Protein AF-0000000069129523 (afdb_homodimer)

Solvent-accessible surface area (backbone atoms only — not comparable to full-atom values): 12522 Å² total; per-residue (Å²): 131,85,72,82,76,78,77,76,78,73,78,73,72,71,74,68,70,67,67,72,56,65,78,56,52,81,40,75,59,30,56,50,53,45,51,51,48,44,70,75,39,71,71,42,81,43,78,48,55,41,58,74,55,72,52,45,59,43,22,36,38,38,40,38,25,21,67,85,43,59,97,50,54,70,69,57,46,52,47,54,54,48,60,65,41,41,73,55,46,29,65,66,46,45,74,45,82,44,79,43,56,68,78,134,137,83,79,77,80,76,76,77,76,76,75,73,70,72,74,69,71,67,67,72,60,68,80,57,52,80,39,74,60,30,57,50,53,46,52,50,48,43,68,75,40,70,71,42,82,42,78,48,58,42,58,72,57,76,54,46,58,44,23,35,38,37,40,39,24,21,68,85,42,59,98,50,55,70,69,57,44,51,48,54,54,50,60,67,42,38,72,55,47,30,67,65,46,45,76,46,81,45,80,43,56,69,77,134

Nearest PDB structures (foldseek):
  2ncl-assembly1_A  TM=7.655E-01  e=3.507E-08  Homo sapiens
  2mma-assembly1_B  TM=8.641E-01  e=2.262E-04  Arabidopsis thaliana
  3o2e-assembly1_A  TM=8.311E-01  e=2.875E-03  Babesia bovis T2Bo
  5y4b-assembly1_A  TM=8.020E-01  e=2.198E-02  Saccharomyces cerevisiae S288C
  3gz7-assembly1_B  TM=4.599E-01  e=7.616E+00  Bordetella bronchiseptica

pLDDT: mean 78.11, std 25.34, range [22.75, 98.5]

Foldseek 3Di:
DCPPPPPPPPPPPPPPPPPVLVPLDPAPLQVQLQVLVCVLQVQWPDWGKDDPPSNPNPDIDIDTHGCVCPPPDPVVVVVSSCVSCVVPVVVPDDDDDDDDDDDD/DPPPPPDPPPPPPPPPPVPCLVPLPPAPLQVQLQVLVCVLQVQWPDWGKDDPPSNPNPDIDIDTHGPVCPPPDPVVVVVSSCVSCVVPVVVPDDDDDDDDDDDD

Organism: Gadus morhua (NCBI:txid8049)

Sequence (208 aa):
MICVSRFLRMNQGGLALHIRRCLSSQTDGEGRIARILKEKFPLASSLKVVDISGGCGAMYEVHIESNEFKGKRVIQQHQLVNQALKDEIAGMHGLRIFTDVPQPMICVSRFLRMNQGGLALHIRRCLSSQTDGEGRIARILKEKFPLASSLKVVDISGGCGAMYEVHIESNEFKGKRVIQQHQLVNQALKDEIAGMHGLRIFTDVPQP

Structure (mmCIF, N/CA/C/O backbone):
data_AF-0000000069129523-model_v1
#
loop_
_entity.id
_entity.type
_entity.pdbx_description
1 polymer 'BolA-like protein 3'
#
loop_
_atom_site.group_PDB
_atom_site.id
_atom_site.type_symbol
_atom_site.label_atom_id
_atom_site.label_alt_id
_atom_site.label_comp_id
_atom_site.label_asym_id
_atom_site.label_entity_id
_atom_site.label_seq_id
_atom_site.pdbx_PDB_ins_code
_atom_site.Cartn_x
_atom_site.Cartn_y
_atom_site.Cartn_z
_atom_site.occupancy
_atom_site.B_iso_or_equiv
_atom_site.auth_seq_id
_atom_site.auth_comp_id
_atom_site.auth_asym_id
_atom_site.auth_atom_id
_atom_site.pdbx_PDB_model_num
ATOM 1 N N . MET A 1 1 ? 1.627 39.906 -64.375 1 22.75 1 MET A N 1
ATOM 2 C CA . MET A 1 1 ? 2.582 39.062 -63.625 1 22.75 1 MET A CA 1
ATOM 3 C C . MET A 1 1 ? 2.068 38.719 -62.25 1 22.75 1 MET A C 1
ATOM 5 O O . MET A 1 1 ? 2.564 37.781 -61.594 1 22.75 1 MET A O 1
ATOM 9 N N . ILE A 1 2 ? 1.231 39.625 -61.75 1 26.61 2 ILE A N 1
ATOM 10 C CA . ILE A 1 2 ? 1.182 39.688 -60.312 1 26.61 2 ILE A CA 1
ATOM 11 C C . ILE A 1 2 ? 0.24 38.594 -59.781 1 26.61 2 ILE A C 1
ATOM 13 O O . ILE A 1 2 ? -0.966 38.656 -60.031 1 26.61 2 ILE A O 1
ATOM 17 N N . CYS A 1 3 ? 0.477 37.281 -60.062 1 29.72 3 CYS A N 1
ATOM 18 C CA . CYS A 1 3 ? -0.314 36.156 -59.594 1 29.72 3 CYS A CA 1
ATOM 19 C C . CYS A 1 3 ? -0.401 36.125 -58.094 1 29.72 3 CYS A C 1
ATOM 21 O O . CYS A 1 3 ? 0.622 36.031 -57.406 1 29.72 3 CYS A O 1
ATOM 23 N N . VAL A 1 4 ? -1.331 36.906 -57.438 1 33.06 4 VAL A N 1
ATOM 24 C CA . VAL A 1 4 ? -1.686 36.969 -56 1 33.06 4 VAL A CA 1
ATOM 25 C C . VAL A 1 4 ? -1.956 35.562 -55.469 1 33.06 4 VAL A C 1
ATOM 27 O O . VAL A 1 4 ? -2.816 34.844 -56 1 33.06 4 VAL A O 1
ATOM 30 N N . SER A 1 5 ? -0.866 34.75 -55.25 1 33.66 5 SER A N 1
ATOM 31 C CA . SER A 1 5 ? -0.828 33.469 -54.594 1 33.66 5 SER A CA 1
ATOM 32 C C . SER A 1 5 ? -1.521 33.5 -53.25 1 33.66 5 SER A C 1
ATOM 34 O O . SER A 1 5 ? -1.163 34.312 -52.375 1 33.66 5 SER A O 1
ATOM 36 N N . ARG A 1 6 ? -2.902 33.5 -53.219 1 33.72 6 ARG A N 1
ATOM 37 C CA . ARG A 1 6 ? -3.699 33.438 -52 1 33.72 6 ARG A CA 1
ATOM 38 C C . ARG A 1 6 ? -3.279 32.25 -51.125 1 33.72 6 ARG A C 1
ATOM 40 O O . ARG A 1 6 ? -3.219 31.109 -51.594 1 33.72 6 ARG A O 1
ATOM 47 N N . PHE A 1 7 ? -2.346 32.469 -50.219 1 34.12 7 PHE A N 1
ATOM 48 C CA . PHE A 1 7 ? -1.837 31.641 -49.156 1 34.12 7 PHE A CA 1
ATOM 49 C C . PHE A 1 7 ? -2.982 31.047 -48.344 1 34.12 7 PHE A C 1
ATOM 51 O O . PHE A 1 7 ? -3.854 31.766 -47.844 1 34.12 7 PHE A O 1
ATOM 58 N N . LEU A 1 8 ? -3.467 29.859 -48.75 1 33.19 8 LEU A N 1
ATOM 59 C CA . LEU A 1 8 ? -4.418 29.031 -48.031 1 33.19 8 LEU A CA 1
ATOM 60 C C . LEU A 1 8 ? -3.977 28.844 -46.562 1 33.19 8 LEU A C 1
ATOM 62 O O . LEU A 1 8 ? -2.85 28.422 -46.312 1 33.19 8 LEU A O 1
ATOM 66 N N . ARG A 1 9 ? -4.523 29.625 -45.656 1 35.19 9 ARG A N 1
ATOM 67 C CA . ARG A 1 9 ? -4.527 29.516 -44.188 1 35.19 9 ARG A CA 1
ATOM 68 C C . ARG A 1 9 ? -4.863 28.094 -43.75 1 35.19 9 ARG A C 1
ATOM 70 O O . ARG A 1 9 ? -5.961 27.609 -44.031 1 35.19 9 ARG A O 1
ATOM 77 N N . MET A 1 10 ? -3.916 27.141 -43.906 1 30.5 10 MET A N 1
ATOM 78 C CA . MET A 1 10 ? -4.086 25.844 -43.25 1 30.5 10 MET A CA 1
ATOM 79 C C . MET A 1 10 ? -4.551 26.031 -41.812 1 30.5 10 MET A C 1
ATOM 81 O O . MET A 1 10 ? -3.918 26.766 -41.031 1 30.5 10 MET A O 1
ATOM 85 N N . ASN A 1 11 ? -5.863 26.078 -41.594 1 32.44 11 ASN A N 1
ATOM 86 C CA . ASN A 1 11 ? -6.516 25.953 -40.281 1 32.44 11 ASN A CA 1
ATOM 87 C C . ASN A 1 11 ? -5.867 24.859 -39.438 1 32.44 11 ASN A C 1
ATOM 89 O O . ASN A 1 11 ? -5.883 23.688 -39.844 1 32.44 11 ASN A O 1
ATOM 93 N N . GLN A 1 12 ? -4.613 25.047 -39.031 1 36.31 12 GLN A N 1
ATOM 94 C CA . GLN A 1 12 ? -3.963 24.219 -38.031 1 36.31 12 GLN A CA 1
ATOM 95 C C . GLN A 1 12 ? -4.902 23.938 -36.875 1 36.31 12 GLN A C 1
ATOM 97 O O . GLN A 1 12 ? -5.297 24.859 -36.125 1 36.31 12 GLN A O 1
ATOM 102 N N . GLY A 1 13 ? -6.09 23.328 -37.094 1 34.75 13 GLY A N 1
ATOM 103 C CA . GLY A 1 13 ? -6.844 22.781 -36 1 34.75 13 GLY A CA 1
ATOM 104 C C . GLY A 1 13 ? -5.961 22.156 -34.938 1 34.75 13 GLY A C 1
ATOM 105 O O . GLY A 1 13 ? -5.109 21.312 -35.219 1 34.75 13 GLY A O 1
ATOM 106 N N . GLY A 1 14 ? -5.355 22.984 -34.156 1 35.72 14 GLY A N 1
ATOM 107 C CA . GLY A 1 14 ? -4.625 22.594 -32.938 1 35.72 14 GLY A CA 1
ATOM 108 C C . GLY A 1 14 ? -5.246 21.406 -32.219 1 35.72 14 GLY A C 1
ATOM 109 O O . GLY A 1 14 ? -6.445 21.422 -31.938 1 35.72 14 GLY A O 1
ATOM 110 N N . LEU A 1 15 ? -5.031 20.188 -32.781 1 36.94 15 LEU A N 1
ATOM 111 C CA . LEU A 1 15 ? -5.297 18.984 -32 1 36.94 15 LEU A CA 1
ATOM 112 C C . LEU A 1 15 ? -5.012 19.234 -30.531 1 36.94 15 LEU A C 1
ATOM 114 O O . LEU A 1 15 ? -3.855 19.391 -30.125 1 36.94 15 LEU A O 1
ATOM 118 N N . ALA A 1 16 ? -5.887 20.016 -29.891 1 34.84 16 ALA A N 1
ATOM 119 C CA . ALA A 1 16 ? -5.844 20.047 -28.422 1 34.84 16 ALA A CA 1
ATOM 120 C C . ALA A 1 16 ? -5.637 18.656 -27.859 1 34.84 16 ALA A C 1
ATOM 122 O O . ALA A 1 16 ? -6.453 17.75 -28.078 1 34.84 16 ALA A O 1
ATOM 123 N N . LEU A 1 17 ? -4.445 18.125 -28.016 1 35.66 17 LEU A N 1
ATOM 124 C CA . LEU A 1 17 ? -4.105 16.984 -27.156 1 35.66 17 LEU A CA 1
ATOM 125 C C . LEU A 1 17 ? -4.84 17.094 -25.812 1 35.66 17 LEU A C 1
ATOM 127 O O . LEU A 1 17 ? -4.562 17.984 -25.016 1 35.66 17 LEU A O 1
ATOM 131 N N . HIS A 1 18 ? -6.148 17.031 -25.969 1 33.38 18 HIS A N 1
ATOM 132 C CA . HIS A 1 18 ? -6.832 16.859 -24.688 1 33.38 18 HIS A CA 1
ATOM 133 C C . HIS A 1 18 ? -6.059 15.906 -23.781 1 33.38 18 HIS A C 1
ATOM 135 O O . HIS A 1 18 ? -5.871 14.734 -24.109 1 33.38 18 HIS A O 1
ATOM 141 N N . ILE A 1 19 ? -4.871 16.328 -23.391 1 36.59 19 ILE A N 1
ATOM 142 C CA . ILE A 1 19 ? -4.293 15.625 -22.25 1 36.59 19 ILE A CA 1
ATOM 143 C C . ILE A 1 19 ? -5.406 15.102 -21.344 1 36.59 19 ILE A C 1
ATOM 145 O O . ILE A 1 19 ? -6.18 15.891 -20.797 1 36.59 19 ILE A O 1
ATOM 149 N N . ARG A 1 20 ? -6.121 14.117 -21.812 1 34.5 20 ARG A N 1
ATOM 150 C CA . ARG A 1 20 ? -6.957 13.391 -20.859 1 34.5 20 ARG A CA 1
ATOM 151 C C . ARG A 1 20 ? -6.387 13.5 -19.453 1 34.5 20 ARG A C 1
ATOM 153 O O . ARG A 1 20 ? -5.402 12.836 -19.125 1 34.5 20 ARG A O 1
ATOM 160 N N . ARG A 1 21 ? -6.105 14.719 -19.188 1 36.69 21 ARG A N 1
ATOM 161 C CA . ARG A 1 21 ? -5.898 14.758 -17.734 1 36.69 21 ARG A CA 1
ATOM 162 C C . ARG A 1 21 ? -6.914 13.875 -17.016 1 36.69 21 ARG A C 1
ATOM 164 O O . ARG A 1 21 ? -8.117 13.969 -17.266 1 36.69 21 ARG A O 1
ATOM 171 N N . CYS A 1 22 ? -6.609 12.578 -16.828 1 41.22 22 CYS A N 1
ATOM 172 C CA . CYS A 1 22 ? -7.465 11.883 -15.875 1 41.22 22 CYS A CA 1
ATOM 173 C C . CYS A 1 22 ? -8.047 12.859 -14.859 1 41.22 22 CYS A C 1
ATOM 175 O O . CYS A 1 22 ? -7.312 13.617 -14.219 1 41.22 22 CYS A O 1
ATOM 177 N N . LEU A 1 23 ? -9.031 13.812 -15.266 1 42.25 23 LEU A N 1
ATOM 178 C CA . LEU A 1 23 ? -9.789 14.594 -14.297 1 42.25 23 LEU A CA 1
ATOM 179 C C . LEU A 1 23 ? -9.617 14.023 -12.891 1 42.25 23 LEU A C 1
ATOM 181 O O . LEU A 1 23 ? -10.094 12.922 -12.594 1 42.25 23 LEU A O 1
ATOM 185 N N . SER A 1 24 ? -8.5 14.219 -12.305 1 45.72 24 SER A N 1
ATOM 186 C CA . SER A 1 24 ? -7.945 13.789 -11.023 1 45.72 24 SER A CA 1
ATOM 187 C C . SER A 1 24 ? -8.938 14 -9.883 1 45.72 24 SER A C 1
ATOM 189 O O . SER A 1 24 ? -9.117 15.125 -9.414 1 45.72 24 SER A O 1
ATOM 191 N N . SER A 1 25 ? -10.195 13.938 -10.18 1 47.84 25 SER A N 1
ATOM 192 C CA . SER A 1 25 ? -10.992 13.891 -8.953 1 47.84 25 SER A CA 1
ATOM 193 C C . SER A 1 25 ? -10.234 13.188 -7.836 1 47.84 25 SER A C 1
ATOM 195 O O . SER A 1 25 ? -9.273 12.461 -8.086 1 47.84 25 SER A O 1
ATOM 197 N N . GLN A 1 26 ? -10.547 13.727 -6.684 1 55 26 GLN A N 1
ATOM 198 C CA . GLN A 1 26 ? -9.953 13.031 -5.543 1 55 26 GLN A CA 1
ATOM 199 C C . GLN A 1 26 ? -9.828 11.539 -5.812 1 55 26 GLN A C 1
ATOM 201 O O . GLN A 1 26 ? -10.812 10.875 -6.137 1 55 26 GLN A O 1
ATOM 206 N N . THR A 1 27 ? -8.672 11.219 -6.043 1 63.88 27 THR A N 1
ATOM 207 C CA . THR A 1 27 ? -8.477 9.789 -6.273 1 63.88 27 THR A CA 1
ATOM 208 C C . THR A 1 27 ? -9.016 8.977 -5.102 1 63.88 27 THR A C 1
ATOM 210 O O . THR A 1 27 ? -9.227 9.516 -4.008 1 63.88 27 THR A O 1
ATOM 213 N N . ASP A 1 28 ? -9.633 7.938 -5.258 1 76.44 28 ASP A N 1
ATOM 214 C CA . ASP A 1 28 ? -10.117 7.02 -4.23 1 76.44 28 ASP A CA 1
ATOM 215 C C . ASP A 1 28 ? -9.102 6.875 -3.102 1 76.44 28 ASP A C 1
ATOM 217 O O . ASP A 1 28 ? -9.477 6.832 -1.927 1 76.44 28 ASP A O 1
ATOM 221 N N . GLY A 1 29 ? -7.844 7.129 -3.467 1 87.25 29 GLY A N 1
ATOM 222 C CA . GLY A 1 29 ? -6.805 7.004 -2.455 1 87.25 29 GLY A CA 1
ATOM 223 C C . GLY A 1 29 ? -6.75 8.188 -1.507 1 87.25 29 GLY A C 1
ATOM 224 O O . GLY A 1 29 ? -6.555 8.016 -0.302 1 87.25 29 GLY A O 1
ATOM 225 N N . GLU A 1 30 ? -7.082 9.383 -2.002 1 92.12 30 GLU A N 1
ATOM 226 C CA . GLU A 1 30 ? -7.078 10.578 -1.164 1 92.12 30 GLU A CA 1
ATOM 227 C C . GLU A 1 30 ? -8.133 10.484 -0.068 1 92.12 30 GLU A C 1
ATOM 229 O O . GLU A 1 30 ? -7.848 10.75 1.102 1 92.12 30 GLU A O 1
ATOM 234 N N . GLY A 1 31 ? -9.305 10.109 -0.481 1 91.75 31 GLY A N 1
ATOM 235 C CA . GLY A 1 31 ? -10.391 9.977 0.476 1 91.75 31 GLY A CA 1
ATOM 236 C C . GLY A 1 31 ? -10.125 8.93 1.537 1 91.75 31 GLY A C 1
ATOM 237 O O . GLY A 1 31 ? -10.414 9.141 2.715 1 91.75 31 GLY A O 1
ATOM 238 N N . ARG A 1 32 ? -9.547 7.859 1.124 1 91.56 32 ARG A N 1
ATOM 239 C CA . ARG A 1 32 ? -9.242 6.773 2.053 1 91.56 32 ARG A CA 1
ATOM 240 C C . ARG A 1 32 ? -8.211 7.215 3.086 1 91.56 32 ARG A C 1
ATOM 242 O O . ARG A 1 32 ? -8.398 7.012 4.285 1 91.56 32 ARG A O 1
ATOM 249 N N . ILE A 1 33 ? -7.141 7.828 2.604 1 94.12 33 ILE A N 1
ATOM 250 C CA . ILE A 1 33 ? -6.078 8.281 3.498 1 94.12 33 ILE A CA 1
ATOM 251 C C . ILE A 1 33 ? -6.633 9.312 4.473 1 94.12 33 ILE A C 1
ATOM 253 O O . ILE A 1 33 ? -6.344 9.266 5.672 1 94.12 33 ILE A O 1
ATOM 257 N N . ALA A 1 34 ? -7.441 10.195 3.98 1 95.44 34 ALA A N 1
ATOM 258 C CA . ALA A 1 34 ? -8.039 11.219 4.836 1 95.44 34 ALA A CA 1
ATOM 259 C C . ALA A 1 34 ? -8.891 10.586 5.93 1 95.44 34 ALA A C 1
ATOM 261 O O . ALA A 1 34 ? -8.828 10.992 7.094 1 95.44 34 ALA A O 1
ATOM 262 N N . ARG A 1 35 ? -9.633 9.602 5.574 1 94.5 35 ARG A N 1
ATOM 263 C CA . ARG A 1 35 ? -10.5 8.93 6.535 1 94.5 35 ARG A CA 1
ATOM 264 C C . ARG A 1 35 ? -9.688 8.242 7.625 1 94.5 35 ARG A C 1
ATOM 266 O O . ARG A 1 35 ? -10 8.367 8.812 1 94.5 35 ARG A O 1
ATOM 273 N N . ILE A 1 36 ? -8.664 7.594 7.238 1 95.19 36 ILE A N 1
ATOM 274 C CA . ILE A 1 36 ? -7.805 6.891 8.188 1 95.19 36 ILE A CA 1
ATOM 275 C C . ILE A 1 36 ? -7.184 7.891 9.156 1 95.19 36 ILE A C 1
ATOM 277 O O . ILE A 1 36 ? -7.188 7.672 10.367 1 95.19 36 ILE A O 1
ATOM 281 N N . LEU A 1 37 ? -6.684 8.977 8.656 1 96.81 37 LEU A N 1
ATOM 282 C CA . LEU A 1 37 ? -5.996 9.953 9.492 1 96.81 37 LEU A CA 1
ATOM 283 C C . LEU A 1 37 ? -6.98 10.664 10.422 1 96.81 37 LEU A C 1
ATOM 285 O O . LEU A 1 37 ? -6.641 10.992 11.555 1 96.81 37 LEU A O 1
ATOM 289 N N . LYS A 1 38 ? -8.172 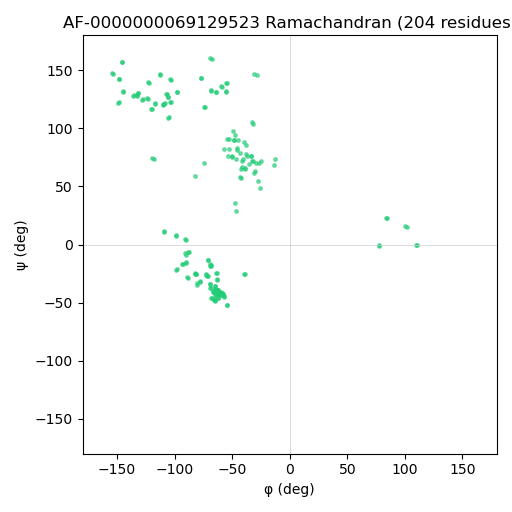10.852 9.922 1 96.62 38 LYS A N 1
ATOM 290 C CA . LYS A 1 38 ? -9.203 11.445 10.773 1 96.62 38 LYS A CA 1
ATOM 291 C C . LYS A 1 38 ? -9.516 10.547 11.961 1 96.62 38 LYS A C 1
ATOM 293 O O . LYS A 1 38 ? -9.75 11.031 13.07 1 96.62 38 LYS A O 1
ATOM 298 N N . GLU A 1 39 ? -9.539 9.266 11.711 1 96.06 39 GLU A N 1
ATOM 299 C CA . GLU A 1 39 ? -9.797 8.297 12.773 1 96.06 39 GLU A CA 1
ATOM 300 C C . GLU A 1 39 ? -8.648 8.242 13.773 1 96.06 39 GLU A C 1
ATOM 302 O O . GLU A 1 39 ? -8.875 8.172 14.984 1 96.06 39 GLU A O 1
ATOM 307 N N . LYS A 1 40 ? -7.461 8.359 13.305 1 95.56 40 LYS A N 1
ATOM 308 C CA . LYS A 1 40 ? -6.273 8.234 14.148 1 95.56 40 LYS A CA 1
ATOM 309 C C . LYS A 1 40 ? -5.996 9.539 14.898 1 95.56 40 LYS A C 1
ATOM 311 O O . LYS A 1 40 ? -5.41 9.523 15.984 1 95.56 40 LYS A O 1
ATOM 316 N N . PHE A 1 41 ? -6.293 10.594 14.234 1 96.81 41 PHE A N 1
ATOM 317 C CA . PHE A 1 41 ? -6.109 11.914 14.82 1 96.81 41 PHE A CA 1
ATOM 318 C C . PHE A 1 41 ? -7.438 12.648 14.93 1 96.81 41 PHE A C 1
ATOM 320 O O . PHE A 1 41 ? -7.637 13.68 14.281 1 96.81 41 PHE A O 1
ATOM 327 N N . PRO A 1 42 ? -8.242 12.242 15.844 1 94.94 42 PRO A N 1
ATOM 328 C CA . PRO A 1 42 ? -9.586 12.82 15.938 1 94.94 42 PRO A CA 1
ATOM 329 C C . PRO A 1 42 ? -9.562 14.289 16.375 1 94.94 42 PRO A C 1
ATOM 331 O O . PRO A 1 42 ? -10.516 15.023 16.109 1 94.94 42 PRO A O 1
ATOM 334 N N . LEU A 1 43 ? -8.508 14.734 16.922 1 93.12 43 LEU A N 1
ATOM 335 C CA . LEU A 1 43 ? -8.445 16.109 17.406 1 93.12 43 LEU A CA 1
ATOM 336 C C . LEU A 1 43 ? -7.75 17.016 16.406 1 93.12 43 LEU A C 1
ATOM 338 O O . LEU A 1 43 ? -7.488 18.188 16.688 1 93.12 43 LEU A O 1
ATOM 342 N N . ALA A 1 44 ? -7.5 16.516 15.328 1 97 44 ALA A N 1
ATOM 343 C CA . ALA A 1 44 ? -6.836 17.344 14.32 1 97 44 ALA A CA 1
ATOM 344 C C . ALA A 1 44 ? -7.719 18.516 13.906 1 97 44 ALA A C 1
ATOM 346 O O . ALA A 1 44 ? -8.906 18.344 13.633 1 97 44 ALA A O 1
ATOM 347 N N . SER A 1 45 ? -7.176 19.703 13.898 1 97 45 SER A N 1
ATOM 348 C CA . SER A 1 45 ? -7.922 20.906 13.531 1 97 45 SER A CA 1
ATOM 349 C C . SER A 1 45 ? -7.984 21.078 12.023 1 97 45 SER A C 1
ATOM 351 O O . SER A 1 45 ? -8.852 21.781 11.508 1 97 45 SER A O 1
ATOM 353 N N . SER A 1 46 ? -7 20.484 11.328 1 97.69 46 SER A N 1
ATOM 354 C CA . SER A 1 46 ? -6.957 20.531 9.875 1 97.69 46 SER A CA 1
ATOM 355 C C . SER A 1 46 ? -6.32 19.281 9.289 1 97.69 46 SER A C 1
ATOM 357 O O . SER A 1 46 ? -5.371 18.734 9.859 1 97.69 46 SER A O 1
ATOM 359 N N . LEU A 1 47 ? -6.879 18.828 8.125 1 97.88 47 LEU A N 1
ATOM 360 C CA . LEU A 1 47 ? -6.359 17.672 7.406 1 97.88 47 LEU A CA 1
ATOM 361 C C . LEU A 1 47 ? -6.582 17.828 5.902 1 97.88 47 LEU A C 1
ATOM 363 O O . LEU A 1 47 ? -7.703 18.094 5.461 1 97.88 47 LEU A O 1
ATOM 367 N N . LYS A 1 48 ? -5.512 17.781 5.129 1 97.69 48 LYS A N 1
ATOM 368 C CA . LYS A 1 48 ? -5.566 17.828 3.668 1 97.69 48 LYS A CA 1
ATOM 369 C C . LYS A 1 48 ? -4.695 16.734 3.053 1 97.69 48 LYS A C 1
ATOM 371 O O . LYS A 1 48 ? -3.535 16.562 3.434 1 97.69 48 LYS A O 1
ATOM 376 N N . VAL A 1 49 ? -5.285 15.961 2.154 1 96.88 49 VAL A N 1
ATOM 377 C CA . VAL A 1 49 ? -4.574 14.922 1.414 1 96.88 49 VAL A CA 1
ATOM 378 C C . VAL A 1 49 ? -4.723 15.164 -0.086 1 96.88 49 VAL A C 1
ATOM 380 O O . VAL A 1 49 ? -5.836 15.336 -0.586 1 96.88 49 VAL A O 1
ATOM 383 N N . VAL A 1 50 ? -3.582 15.234 -0.772 1 95.56 50 VAL A N 1
ATOM 384 C CA . VAL A 1 50 ? -3.611 15.477 -2.211 1 95.56 50 VAL A CA 1
ATOM 385 C C . VAL A 1 50 ? -2.709 14.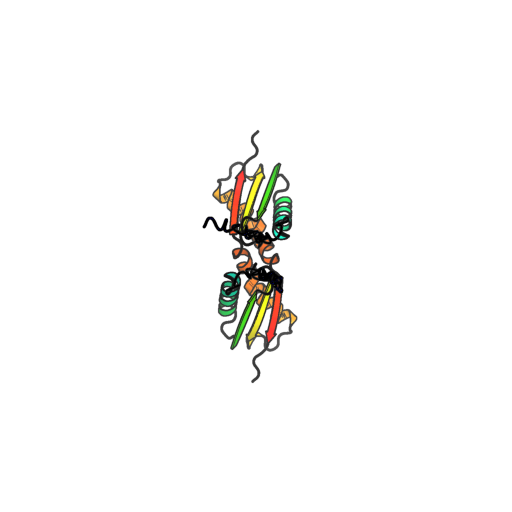469 -2.922 1 95.56 50 VAL A C 1
ATOM 387 O O . VAL A 1 50 ? -1.563 14.258 -2.518 1 95.56 50 VAL A O 1
ATOM 390 N N . ASP A 1 51 ? -3.277 13.844 -3.963 1 92.25 51 ASP A N 1
ATOM 391 C CA . ASP A 1 51 ? -2.436 13.031 -4.832 1 92.25 51 ASP A CA 1
ATOM 392 C C . ASP A 1 51 ? -1.562 13.906 -5.727 1 92.25 51 ASP A C 1
ATOM 394 O O . ASP A 1 51 ? -2.072 14.641 -6.574 1 92.25 51 ASP A O 1
ATOM 398 N N . ILE A 1 52 ? -0.293 13.812 -5.602 1 92.88 52 ILE A N 1
ATOM 399 C CA . ILE A 1 52 ? 0.564 14.734 -6.348 1 92.88 52 ILE A CA 1
ATOM 400 C C . ILE A 1 52 ? 1.292 13.977 -7.453 1 92.88 52 ILE A C 1
ATOM 402 O O . ILE A 1 52 ? 2.291 14.461 -7.992 1 92.88 52 ILE A O 1
ATOM 406 N N . SER A 1 53 ? 0.912 12.742 -7.723 1 87.69 53 SER A N 1
ATOM 407 C CA . SER A 1 53 ? 1.518 11.93 -8.773 1 87.69 53 SER A CA 1
ATOM 408 C C . SER A 1 53 ? 0.79 12.125 -10.102 1 87.69 53 SER A C 1
ATOM 410 O O . SER A 1 53 ? 1.217 11.594 -11.133 1 87.69 53 SER A O 1
ATOM 412 N N . GLY A 1 54 ? -0.315 12.789 -10.172 1 80.62 54 GLY A N 1
ATOM 413 C CA . GLY A 1 54 ? -1.068 12.969 -11.406 1 80.62 54 GLY A CA 1
ATOM 414 C C . GLY A 1 54 ? -2.271 12.055 -11.508 1 80.62 54 GLY A C 1
ATOM 415 O O . GLY A 1 54 ? -2.734 11.75 -12.609 1 80.62 54 GLY A O 1
ATOM 416 N N . GLY A 1 55 ? -2.668 11.469 -10.398 1 81.19 55 GLY A N 1
ATOM 417 C CA . GLY A 1 55 ? -3.922 10.734 -10.352 1 81.19 55 GLY A CA 1
ATOM 418 C C . GLY A 1 55 ? -3.734 9.234 -10.219 1 81.19 55 GLY A C 1
ATOM 419 O O . GLY A 1 55 ? -4.711 8.484 -10.164 1 81.19 55 GLY A O 1
ATOM 420 N N . CYS A 1 56 ? -2.562 8.758 -10.164 1 78.62 56 CYS A N 1
ATOM 421 C CA . CYS A 1 56 ? -2.309 7.324 -10.109 1 78.62 56 CYS A CA 1
ATOM 422 C C . CYS A 1 56 ? -2.166 6.848 -8.664 1 78.62 56 CYS A C 1
ATOM 424 O O . CYS A 1 56 ? -2.24 5.648 -8.391 1 78.62 56 CYS A O 1
ATOM 426 N N . GLY A 1 57 ? -1.943 7.797 -7.789 1 85.19 57 GLY A N 1
ATOM 427 C CA . GLY A 1 57 ? -1.877 7.434 -6.387 1 85.19 57 GLY A CA 1
ATOM 428 C C . GLY A 1 57 ? -0.507 6.938 -5.961 1 85.19 57 GLY A C 1
ATOM 429 O O . GLY A 1 57 ? -0.382 6.211 -4.973 1 85.19 57 GLY A O 1
ATOM 430 N N . ALA A 1 58 ? 0.513 7.309 -6.695 1 84.69 5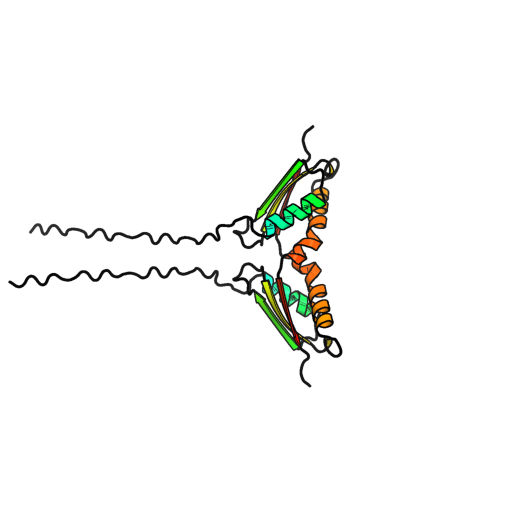8 ALA A N 1
ATOM 431 C CA . ALA A 1 58 ? 1.866 6.871 -6.363 1 84.69 58 ALA A CA 1
ATOM 432 C C . ALA A 1 58 ? 2.465 7.738 -5.258 1 84.69 58 ALA A C 1
ATOM 434 O O . ALA A 1 58 ? 3.367 7.301 -4.535 1 84.69 58 ALA A O 1
ATOM 435 N N . MET A 1 59 ? 1.968 8.906 -5.191 1 90.69 59 MET A N 1
ATOM 436 C CA . MET A 1 59 ? 2.508 9.852 -4.219 1 90.69 59 MET A CA 1
ATOM 437 C C . MET A 1 59 ? 1.405 10.75 -3.662 1 90.69 59 MET A C 1
ATOM 439 O O . MET A 1 59 ? 0.626 11.328 -4.422 1 90.69 59 MET A O 1
ATOM 443 N N . TYR A 1 60 ? 1.393 10.867 -2.355 1 94 60 TYR A N 1
ATOM 444 C CA . TYR A 1 60 ? 0.408 11.711 -1.689 1 94 60 TYR A CA 1
ATOM 445 C C . TYR A 1 60 ? 1.089 12.766 -0.824 1 94 60 TYR A C 1
ATOM 447 O O . TYR A 1 60 ? 2.123 12.492 -0.209 1 94 60 TYR A O 1
ATOM 455 N N . GLU A 1 61 ? 0.553 13.898 -0.853 1 97.06 61 GLU A N 1
ATOM 456 C CA . GLU A 1 61 ? 0.929 14.977 0.064 1 97.06 61 GLU A CA 1
ATOM 457 C C . GLU A 1 61 ? -0.116 15.156 1.161 1 97.06 61 GLU A C 1
ATOM 459 O O . GLU A 1 61 ? -1.299 15.352 0.873 1 97.06 61 GLU A O 1
ATOM 464 N N . VAL A 1 62 ? 0.384 15.023 2.428 1 97.75 62 VAL A N 1
ATOM 465 C CA . VAL A 1 62 ? -0.51 15.047 3.582 1 97.75 62 VAL A CA 1
ATOM 466 C C . VAL A 1 62 ? -0.172 16.25 4.469 1 97.75 62 VAL A C 1
ATOM 468 O O . VAL A 1 62 ? 0.969 16.391 4.914 1 97.75 62 VAL A O 1
ATOM 471 N N . HIS A 1 63 ? -1.142 17.109 4.688 1 98.5 63 HIS A N 1
ATOM 472 C CA . HIS A 1 63 ? -1.064 18.203 5.656 1 98.5 63 HIS A CA 1
ATOM 473 C C . HIS A 1 63 ? -1.979 17.938 6.848 1 98.5 63 HIS A C 1
ATOM 475 O O . HIS A 1 63 ? -3.188 17.766 6.684 1 98.5 63 HIS A O 1
ATOM 481 N N . ILE A 1 64 ? -1.379 17.891 8.023 1 98.25 64 ILE A N 1
ATOM 482 C CA . ILE A 1 64 ? -2.186 17.656 9.211 1 98.25 64 ILE A CA 1
ATOM 483 C C . ILE A 1 64 ? -1.769 18.609 10.328 1 98.25 64 ILE A C 1
ATOM 485 O O . ILE A 1 64 ? -0.576 18.781 10.594 1 98.25 64 ILE A O 1
ATOM 489 N N . GLU A 1 65 ? -2.732 19.297 10.898 1 98.12 65 GLU A N 1
ATOM 490 C CA . GLU A 1 65 ? -2.57 20.125 12.086 1 98.12 65 GLU A CA 1
ATOM 491 C C . GLU A 1 65 ? -3.277 19.516 13.289 1 98.12 65 GLU A C 1
ATOM 493 O O . GLU A 1 65 ? -4.488 19.281 13.258 1 98.12 65 GLU A O 1
ATOM 498 N N . SER A 1 66 ? -2.477 19.219 14.367 1 97.62 66 SER A N 1
ATOM 499 C CA . SER A 1 66 ? -3.08 18.578 15.523 1 97.62 66 SER A CA 1
ATOM 500 C C . SER A 1 66 ? -2.312 18.891 16.797 1 97.62 66 SER A C 1
ATOM 502 O O . SER A 1 66 ? -1.085 19.016 16.781 1 97.62 66 SER A O 1
ATOM 504 N N . ASN A 1 67 ? -3.035 18.984 17.938 1 95.81 67 ASN A N 1
ATOM 505 C CA . ASN A 1 67 ? -2.41 19.203 19.25 1 95.81 67 ASN A CA 1
ATOM 506 C C . ASN A 1 67 ? -1.656 17.953 19.703 1 95.81 67 ASN A C 1
ATOM 508 O O . ASN A 1 67 ? -0.825 18.031 20.609 1 95.81 67 ASN A O 1
ATOM 512 N N . GLU A 1 68 ? -1.908 16.891 19.031 1 94.94 68 GLU A N 1
ATOM 513 C CA . GLU A 1 68 ? -1.231 15.641 19.375 1 94.94 68 GLU A CA 1
ATOM 514 C C . GLU A 1 68 ? 0.255 15.703 19.047 1 94.94 68 GLU A C 1
ATOM 516 O O . GLU A 1 68 ? 1.044 14.891 19.531 1 94.94 68 GLU A O 1
ATOM 521 N N . PHE A 1 69 ? 0.607 16.656 18.203 1 96.94 69 PHE A N 1
ATOM 522 C CA . PHE A 1 69 ? 1.994 16.781 17.781 1 96.94 69 PHE A CA 1
ATOM 523 C C . PHE A 1 69 ? 2.777 17.672 18.734 1 96.94 69 PHE A C 1
ATOM 525 O O . PHE A 1 69 ? 4 17.781 18.625 1 96.94 69 PHE A O 1
ATOM 532 N N . LYS A 1 70 ? 2.027 18.312 19.719 1 95.56 70 LYS A N 1
ATOM 533 C CA . LYS A 1 70 ? 2.695 19.203 20.672 1 95.56 70 LYS A CA 1
ATOM 534 C C . LYS A 1 70 ? 3.781 18.469 21.453 1 95.56 70 LYS A C 1
ATOM 536 O O . LYS A 1 70 ? 3.549 17.375 21.969 1 95.56 70 LYS A O 1
ATOM 541 N N . GLY A 1 71 ? 4.984 19.125 21.594 1 96.5 71 GLY A N 1
ATOM 542 C CA . GLY A 1 71 ? 6.074 18.547 22.375 1 96.5 71 GLY A CA 1
ATOM 543 C C . GLY A 1 71 ? 6.828 17.453 21.641 1 96.5 71 GLY A C 1
ATOM 544 O O . GLY A 1 71 ? 7.758 16.859 22.188 1 96.5 71 GLY A O 1
ATOM 545 N N . LYS A 1 72 ? 6.469 17.141 20.484 1 97.19 72 LYS A N 1
ATOM 546 C CA . LYS A 1 72 ? 7.148 16.109 19.688 1 97.19 72 LYS A CA 1
ATOM 547 C C . LYS A 1 72 ? 8.016 16.75 18.609 1 97.19 72 LYS A C 1
ATOM 549 O O . LYS A 1 72 ? 7.668 17.781 18.047 1 97.19 72 LYS A O 1
ATOM 554 N N . ARG A 1 73 ? 9.094 16.109 18.438 1 97.5 73 ARG A N 1
ATOM 555 C CA . ARG A 1 73 ? 9.93 16.516 17.297 1 97.5 73 ARG A CA 1
ATOM 556 C C . ARG A 1 73 ? 9.266 16.156 15.977 1 97.5 73 ARG A C 1
ATOM 558 O O . ARG A 1 73 ? 8.367 15.312 15.938 1 97.5 73 ARG A O 1
ATOM 565 N N . VAL A 1 74 ? 9.695 16.812 14.883 1 97.31 74 VAL A N 1
ATOM 566 C CA . VAL A 1 74 ? 9.102 16.625 13.562 1 97.31 74 VAL A CA 1
ATOM 567 C C . VAL A 1 74 ? 9.188 15.148 13.172 1 97.31 74 VAL A C 1
ATOM 569 O O . VAL A 1 74 ? 8.219 14.578 12.656 1 97.31 74 VAL A O 1
ATOM 572 N N . ILE A 1 75 ? 10.305 14.477 13.359 1 97.81 75 ILE A N 1
ATOM 573 C CA . ILE A 1 75 ? 10.508 13.086 12.969 1 97.81 75 ILE A CA 1
ATOM 574 C C . ILE A 1 75 ? 9.484 12.195 13.672 1 97.81 75 ILE A C 1
ATOM 576 O O . ILE A 1 75 ? 8.93 11.273 13.062 1 97.81 75 ILE A O 1
ATOM 580 N N . GLN A 1 76 ? 9.258 12.445 14.875 1 97.69 76 GLN A N 1
ATOM 581 C CA . GLN A 1 76 ? 8.289 11.68 15.656 1 97.69 76 GLN A CA 1
ATOM 582 C C . GLN A 1 76 ? 6.871 11.883 15.133 1 97.69 76 GLN A C 1
ATOM 584 O O . GLN A 1 76 ? 6.082 10.938 15.078 1 97.69 76 GLN A O 1
ATOM 589 N N . GLN A 1 77 ? 6.578 13.172 14.773 1 97.69 77 GLN A N 1
ATOM 590 C CA . GLN A 1 77 ? 5.277 13.469 14.18 1 97.69 77 GLN A CA 1
ATOM 591 C C . GLN A 1 77 ? 5.07 12.68 12.891 1 97.69 77 GLN A C 1
ATOM 593 O O . GLN A 1 77 ? 4.023 12.062 12.695 1 97.69 77 GLN A O 1
ATOM 598 N N . HIS A 1 78 ? 6.113 12.641 12.086 1 97.69 78 HIS A N 1
ATOM 599 C CA . HIS A 1 78 ? 6.059 11.891 10.836 1 97.69 78 HIS A CA 1
ATOM 600 C C . HIS A 1 78 ? 5.914 10.398 11.094 1 97.69 78 HIS A C 1
ATOM 602 O O . HIS A 1 78 ? 5.172 9.711 10.383 1 97.69 78 HIS A O 1
ATOM 608 N N . GLN A 1 79 ? 6.5 9.953 12.078 1 96.75 79 GLN A N 1
ATOM 609 C CA . GLN A 1 79 ? 6.414 8.539 12.422 1 96.75 79 GLN A CA 1
ATOM 610 C C . GLN A 1 79 ? 5 8.156 12.836 1 96.75 79 GLN A C 1
ATOM 612 O O . GLN A 1 79 ? 4.508 7.086 12.477 1 96.75 79 GLN A O 1
ATOM 617 N N . LEU A 1 80 ? 4.344 9.008 13.594 1 95.88 80 LEU A N 1
ATOM 618 C CA . LEU A 1 80 ? 2.969 8.766 14.008 1 95.88 80 LEU A CA 1
ATOM 619 C C . LEU A 1 80 ? 2.039 8.688 12.805 1 95.88 80 LEU A C 1
ATOM 621 O O . LEU A 1 80 ? 1.19 7.797 12.719 1 95.88 80 LEU A O 1
ATOM 625 N N . VAL A 1 81 ? 2.266 9.586 11.898 1 96.62 81 VAL A N 1
ATOM 626 C CA . VAL A 1 81 ? 1.438 9.609 10.695 1 96.62 81 VAL A CA 1
ATOM 627 C C . VAL A 1 81 ? 1.721 8.375 9.852 1 96.62 81 VAL A C 1
ATOM 629 O O . VAL A 1 81 ? 0.793 7.707 9.391 1 96.62 81 VAL A O 1
ATOM 632 N N . ASN A 1 82 ? 2.961 8.039 9.641 1 95 82 ASN A N 1
ATOM 633 C CA . ASN A 1 82 ? 3.35 6.855 8.875 1 95 82 ASN A CA 1
ATOM 634 C C . ASN A 1 82 ? 2.76 5.582 9.477 1 95 82 ASN A C 1
ATOM 636 O O . ASN A 1 82 ? 2.283 4.711 8.742 1 95 82 ASN A O 1
ATOM 640 N N . GLN A 1 83 ? 2.805 5.48 10.773 1 92.75 83 GLN A N 1
ATOM 641 C CA . GLN A 1 83 ? 2.27 4.301 11.445 1 92.75 83 GLN A CA 1
ATOM 642 C C . GLN A 1 83 ? 0.762 4.188 11.242 1 92.75 83 GLN A C 1
ATOM 644 O O . GLN A 1 83 ? 0.239 3.088 11.039 1 92.75 83 GLN A O 1
ATOM 649 N N . ALA A 1 84 ? 0.127 5.297 11.281 1 93.75 84 ALA A N 1
ATOM 650 C CA . ALA A 1 84 ? -1.319 5.32 11.086 1 93.75 84 ALA A CA 1
ATOM 651 C C . ALA A 1 84 ? -1.689 4.832 9.688 1 93.75 84 ALA A C 1
ATOM 653 O O . ALA A 1 84 ? -2.754 4.242 9.492 1 93.75 84 ALA A O 1
ATOM 654 N N . LEU A 1 85 ? -0.791 5.062 8.719 1 93.06 85 LEU A N 1
ATOM 655 C CA . LEU A 1 85 ? -1.121 4.812 7.32 1 93.06 85 LEU A CA 1
ATOM 656 C C . LEU A 1 85 ? -0.582 3.461 6.871 1 93.06 85 LEU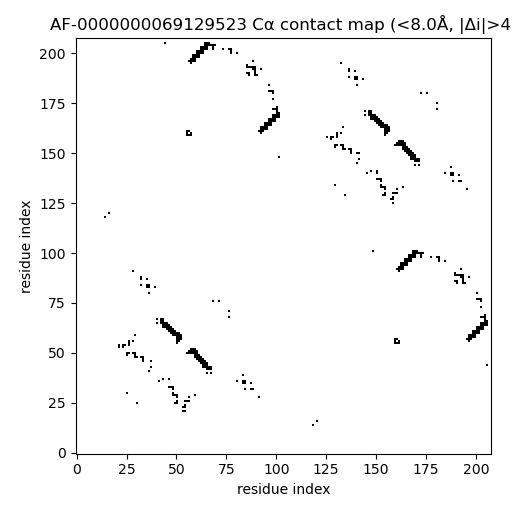 A C 1
ATOM 658 O O . LEU A 1 85 ? -1.062 2.896 5.883 1 93.06 85 LEU A O 1
ATOM 662 N N . LYS A 1 86 ? 0.382 2.883 7.508 1 87.44 86 LYS A N 1
ATOM 663 C CA . LYS A 1 86 ? 1.128 1.702 7.082 1 87.44 86 LYS A CA 1
ATOM 664 C C . LYS A 1 86 ? 0.188 0.54 6.773 1 87.44 86 LYS A C 1
ATOM 666 O O . LYS A 1 86 ? 0.226 -0.022 5.68 1 87.44 86 LYS A O 1
ATOM 671 N N . ASP A 1 87 ? -0.686 0.199 7.668 1 81.31 87 ASP A N 1
ATOM 672 C CA . ASP A 1 87 ? -1.561 -0.955 7.484 1 81.31 87 ASP A CA 1
ATOM 673 C C . ASP A 1 87 ? -2.639 -0.666 6.441 1 81.31 87 ASP A C 1
ATOM 675 O O . ASP A 1 87 ? -3.031 -1.557 5.684 1 81.31 87 ASP A O 1
ATOM 679 N N . GLU A 1 88 ? -2.918 0.568 6.312 1 81.62 88 GLU A N 1
ATOM 680 C CA . GLU A 1 88 ? -4.074 0.91 5.492 1 81.62 88 GLU A CA 1
ATOM 681 C C . GLU A 1 88 ? -3.678 1.092 4.027 1 81.62 88 GLU A C 1
ATOM 683 O O . GLU A 1 88 ? -4.469 0.816 3.125 1 81.62 88 GLU A O 1
ATOM 688 N N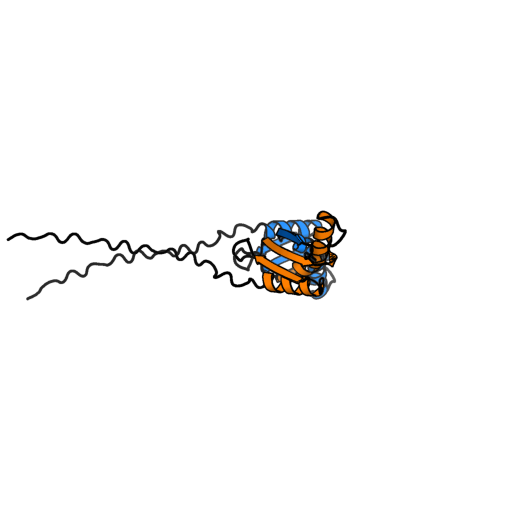 . ILE A 1 89 ? -2.553 1.449 3.754 1 82.38 89 ILE A N 1
ATOM 689 C CA . ILE A 1 89 ? -2.082 1.691 2.395 1 82.38 89 ILE A CA 1
ATOM 690 C C . ILE A 1 89 ? -1.928 0.364 1.656 1 82.38 89 ILE A C 1
ATOM 692 O O . ILE A 1 89 ? -2.125 0.294 0.441 1 82.38 89 ILE A O 1
ATOM 696 N N . ALA A 1 90 ? -1.686 -0.684 2.477 1 80.12 90 ALA A N 1
ATOM 697 C CA . ALA A 1 90 ? -1.588 -2.02 1.894 1 80.12 90 ALA A CA 1
ATOM 698 C C . ALA A 1 90 ? -2.912 -2.441 1.264 1 80.12 90 ALA A C 1
ATOM 700 O O . ALA A 1 90 ? -2.932 -3.219 0.307 1 80.12 90 ALA A O 1
ATOM 701 N N . GLY A 1 91 ? -3.93 -1.865 1.74 1 79.62 91 GLY A N 1
ATOM 702 C CA . GLY A 1 91 ? -5.258 -2.23 1.275 1 79.62 91 GLY A CA 1
ATOM 703 C C . GLY A 1 91 ? -5.719 -1.413 0.082 1 79.62 91 GLY A C 1
ATOM 704 O O . GLY A 1 91 ? -6.832 -1.603 -0.414 1 79.62 91 GLY A O 1
ATOM 705 N N . MET A 1 92 ? -4.93 -0.547 -0.462 1 81 92 MET A N 1
ATOM 706 C CA . MET A 1 92 ? -5.371 0.36 -1.52 1 81 92 MET A CA 1
ATOM 707 C C . MET A 1 92 ? -5.156 -0.264 -2.895 1 81 92 MET A C 1
ATOM 709 O O . MET A 1 92 ? -5.715 0.206 -3.887 1 81 92 MET A O 1
ATOM 713 N N . HIS A 1 93 ? -4.328 -1.356 -2.916 1 84.12 93 HIS A N 1
ATOM 714 C CA . HIS A 1 93 ? -4.098 -2.059 -4.172 1 84.12 93 HIS A CA 1
ATOM 715 C C . HIS A 1 93 ? -4.992 -3.287 -4.293 1 84.12 93 HIS A C 1
ATOM 717 O O . HIS A 1 93 ? -5.145 -4.043 -3.33 1 84.12 93 HIS A O 1
ATOM 723 N N . GLY A 1 94 ? -5.594 -3.279 -5.5 1 88.94 94 GLY A N 1
ATOM 724 C CA . GLY A 1 94 ? -6.238 -4.547 -5.805 1 88.94 94 GLY A CA 1
ATOM 725 C C . GLY A 1 94 ? -5.262 -5.625 -6.238 1 88.94 94 GLY A C 1
ATOM 726 O O . GLY A 1 94 ? -4.246 -5.332 -6.871 1 88.94 94 GLY A O 1
ATOM 727 N N . LEU A 1 95 ? -5.578 -6.871 -5.789 1 93.62 95 LEU A N 1
ATOM 728 C CA . LEU A 1 95 ? -4.785 -8.031 -6.188 1 93.62 95 LEU A CA 1
ATOM 729 C C . LEU A 1 95 ? -5.676 -9.133 -6.75 1 93.62 95 LEU A C 1
ATOM 731 O O . LEU A 1 95 ? -6.715 -9.453 -6.168 1 93.62 95 LEU A O 1
ATOM 735 N N . ARG A 1 96 ? -5.352 -9.531 -7.926 1 97.06 96 ARG A N 1
ATOM 736 C CA . ARG A 1 96 ? -5.898 -10.758 -8.492 1 97.06 96 ARG A CA 1
ATOM 737 C C . ARG A 1 96 ? -4.855 -11.867 -8.5 1 97.06 96 ARG A C 1
ATOM 739 O O . ARG A 1 96 ? -3.904 -11.828 -9.281 1 97.06 96 ARG A O 1
ATOM 746 N N . ILE A 1 97 ? -5.121 -12.875 -7.578 1 97.81 97 ILE A N 1
ATOM 747 C CA . ILE A 1 97 ? -4.09 -13.875 -7.344 1 97.81 97 ILE A CA 1
ATOM 748 C C . ILE A 1 97 ? -4.5 -15.195 -7.992 1 97.81 97 ILE A C 1
ATOM 750 O O . ILE A 1 97 ? -5.637 -15.648 -7.832 1 97.81 97 ILE A O 1
ATOM 754 N N . PHE A 1 98 ? -3.627 -15.766 -8.758 1 98.5 98 PHE A N 1
ATOM 755 C CA . PHE A 1 98 ? -3.76 -17.109 -9.32 1 98.5 98 PHE A CA 1
ATOM 756 C C . PHE A 1 98 ? -2.617 -18 -8.859 1 98.5 98 PHE A C 1
ATOM 758 O O . PHE A 1 98 ? -1.45 -17.719 -9.148 1 98.5 98 PHE A O 1
ATOM 765 N N . THR A 1 99 ? -3.016 -19.016 -8.133 1 98 99 THR A N 1
ATOM 766 C CA . THR A 1 99 ? -2.01 -19.938 -7.629 1 98 99 THR A CA 1
ATOM 767 C C . THR A 1 99 ? -2.158 -21.312 -8.289 1 98 99 THR A C 1
ATOM 769 O O . THR A 1 99 ? -3.268 -21.719 -8.641 1 98 99 THR A O 1
ATOM 772 N N . ASP A 1 100 ? -0.962 -21.906 -8.445 1 96.69 100 ASP A N 1
ATOM 773 C CA . ASP A 1 100 ? -0.942 -23.25 -9.023 1 96.69 100 ASP A CA 1
ATOM 774 C C . ASP A 1 100 ? 0.18 -24.094 -8.414 1 96.69 100 ASP A C 1
ATOM 776 O O . ASP A 1 100 ? 1.111 -23.547 -7.812 1 96.69 100 ASP A O 1
ATOM 780 N N . VAL A 1 101 ? 0.006 -25.406 -8.492 1 95.5 101 VAL A N 1
ATOM 781 C CA . VAL A 1 101 ? 1.044 -26.359 -8.125 1 95.5 101 VAL A CA 1
ATOM 782 C C . VAL A 1 101 ? 1.644 -26.969 -9.383 1 95.5 101 VAL A C 1
ATOM 784 O O . VAL A 1 101 ? 0.913 -27.422 -10.273 1 95.5 101 VAL A O 1
ATOM 787 N N . PRO A 1 102 ? 2.967 -26.875 -9.422 1 92.94 102 PRO A N 1
ATOM 788 C CA . PRO A 1 102 ? 3.58 -27.469 -10.617 1 92.94 102 PRO A CA 1
ATOM 789 C C . PRO A 1 102 ? 3.201 -28.922 -10.812 1 92.94 102 PRO A C 1
ATOM 791 O O . PRO A 1 102 ? 3.02 -29.656 -9.836 1 92.94 102 PRO A O 1
ATOM 794 N N . GLN A 1 103 ? 2.787 -29.25 -12.031 1 86.69 103 GLN A N 1
ATOM 795 C CA . GLN A 1 103 ? 2.432 -30.625 -12.336 1 86.69 103 GLN A CA 1
ATOM 796 C C . GLN A 1 103 ? 3.664 -31.531 -12.32 1 86.69 103 GLN A C 1
ATOM 798 O O . GLN A 1 103 ? 4.762 -31.094 -12.68 1 86.69 103 GLN A O 1
ATOM 803 N N . PRO A 1 104 ? 3.607 -32.781 -11.602 1 72.31 104 PRO A N 1
ATOM 804 C CA . PRO A 1 104 ? 4.707 -33.75 -11.586 1 72.31 104 PRO A CA 1
ATOM 805 C C . PRO A 1 104 ? 5.277 -34 -12.977 1 72.31 104 PRO A C 1
ATOM 807 O O . PRO A 1 104 ? 4.57 -33.875 -13.977 1 72.31 104 PRO A O 1
ATOM 810 N N . MET B 1 1 ? -13.703 25.672 -72.188 1 23.22 1 MET B N 1
ATOM 811 C CA . MET B 1 1 ? -12.672 26.125 -71.25 1 23.22 1 MET B CA 1
ATOM 812 C C . MET B 1 1 ? -12.992 25.688 -69.812 1 23.22 1 MET B C 1
ATOM 814 O O . MET B 1 1 ? -13.875 26.25 -69.188 1 23.22 1 MET B O 1
ATOM 818 N N . ILE B 1 2 ? -13.031 24.312 -69.625 1 27.33 2 ILE B N 1
ATOM 819 C CA . ILE B 1 2 ? -13.688 23.422 -68.688 1 27.33 2 ILE B CA 1
ATOM 820 C C . ILE B 1 2 ? -12.977 23.484 -67.312 1 27.33 2 ILE B C 1
ATOM 822 O O . ILE B 1 2 ? -11.789 23.172 -67.25 1 27.33 2 ILE B O 1
AT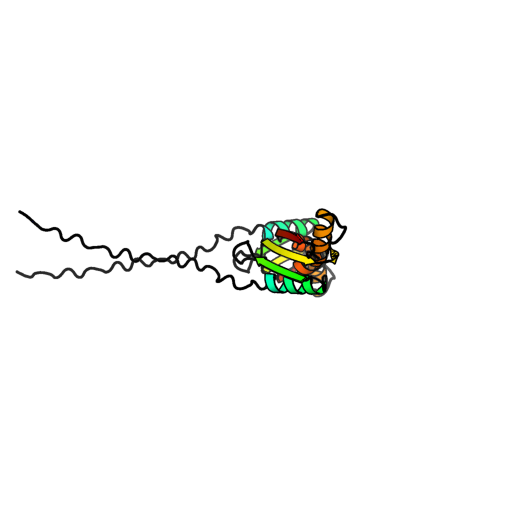OM 826 N N . CYS B 1 3 ? -13.109 24.641 -66.562 1 29.06 3 CYS B N 1
ATOM 827 C CA . CYS B 1 3 ? -12.5 24.922 -65.312 1 29.06 3 CYS B CA 1
ATOM 828 C C . CYS B 1 3 ? -12.812 23.812 -64.312 1 29.06 3 CYS B C 1
ATOM 830 O O . CYS B 1 3 ? -13.977 23.609 -63.938 1 29.06 3 CYS B O 1
ATOM 832 N N . VAL B 1 4 ? -12.156 22.594 -64.375 1 32.97 4 VAL B N 1
ATOM 833 C CA . VAL B 1 4 ? -12.203 21.422 -63.5 1 32.97 4 VAL B CA 1
ATOM 834 C C . VAL B 1 4 ? -11.938 21.844 -62.062 1 32.97 4 VAL B C 1
ATOM 836 O O . VAL B 1 4 ? -10.945 22.531 -61.781 1 32.97 4 VAL B O 1
ATOM 839 N N . SER B 1 5 ? -12.984 22.344 -61.344 1 33.31 5 SER B N 1
ATOM 840 C CA . SER B 1 5 ? -13.062 22.641 -59.906 1 33.31 5 SER B CA 1
ATOM 841 C C . SER B 1 5 ? -12.484 21.484 -59.062 1 33.31 5 SER B C 1
ATOM 843 O O . SER B 1 5 ? -12.898 20.344 -59.219 1 33.31 5 SER B O 1
ATOM 845 N N . ARG B 1 6 ? -11.078 21.453 -58.875 1 33.03 6 ARG B N 1
ATOM 846 C CA . ARG B 1 6 ? -10.289 20.531 -58.062 1 33.03 6 ARG B CA 1
ATOM 847 C C . ARG B 1 6 ? -10.797 20.5 -56.625 1 33.03 6 ARG B C 1
ATOM 849 O O . ARG B 1 6 ? -10.945 21.547 -56 1 33.03 6 ARG B O 1
ATOM 856 N N . PHE B 1 7 ? -11.727 19.594 -56.344 1 34.66 7 PHE B N 1
ATOM 857 C CA . PHE B 1 7 ? -12.25 19.219 -55.031 1 34.66 7 PHE B CA 1
ATOM 858 C C . PHE B 1 7 ? -11.125 18.969 -54.031 1 34.66 7 PHE B C 1
ATOM 860 O O . PHE B 1 7 ? -10.188 18.219 -54.344 1 34.66 7 PHE B O 1
ATOM 867 N N . LEU B 1 8 ? -10.773 20 -53.25 1 33.44 8 LEU B N 1
ATOM 868 C CA . LEU B 1 8 ? -9.859 20.016 -52.125 1 33.44 8 LEU B CA 1
ATOM 869 C C . LEU B 1 8 ? -10.172 18.875 -51.156 1 33.44 8 LEU B C 1
ATOM 871 O O . LEU B 1 8 ? -11.289 18.75 -50.656 1 33.44 8 LEU B O 1
ATOM 875 N N . ARG B 1 9 ? -9.547 17.703 -51.375 1 35.44 9 ARG B N 1
ATOM 876 C CA . ARG B 1 9 ? -9.43 16.578 -50.469 1 35.44 9 ARG B CA 1
ATOM 877 C C . ARG B 1 9 ? -9.039 17.031 -49.062 1 35.44 9 ARG B C 1
ATOM 879 O O . ARG B 1 9 ? -7.996 17.672 -48.875 1 35.44 9 ARG B O 1
ATOM 886 N N . MET B 1 10 ? -10.031 17.5 -48.281 1 31.03 10 MET B N 1
ATOM 887 C CA . MET B 1 10 ? -9.836 17.703 -46.844 1 31.03 10 MET B CA 1
ATOM 888 C C . MET B 1 10 ? -9.094 16.531 -46.219 1 31.03 10 MET B C 1
ATOM 890 O O . MET B 1 10 ? -9.578 15.391 -46.281 1 31.03 10 MET B O 1
ATOM 894 N N . ASN B 1 11 ? -7.754 16.453 -46.375 1 32.31 11 ASN B N 1
ATOM 895 C CA . ASN B 1 11 ? -6.883 15.562 -45.625 1 32.31 11 ASN B CA 1
ATOM 896 C C . ASN B 1 11 ? -7.262 15.523 -44.125 1 32.31 11 ASN B C 1
ATOM 898 O O . ASN B 1 11 ? -7.184 16.547 -43.438 1 32.31 11 ASN B O 1
ATOM 902 N N . GLN B 1 12 ? -8.461 15.008 -43.844 1 36.81 12 GLN B N 1
ATOM 903 C CA . GLN B 1 12 ? -8.82 14.664 -42.469 1 36.81 12 GLN B CA 1
ATOM 904 C C . GLN B 1 12 ? -7.66 13.969 -41.75 1 36.81 12 GLN B C 1
ATOM 906 O O . GLN B 1 12 ? -7.27 12.867 -42.125 1 36.81 12 GLN B O 1
ATOM 911 N N . GLY B 1 13 ? -6.477 14.594 -41.656 1 34 13 GLY B N 1
ATOM 912 C CA . GLY B 1 13 ? -5.445 14.117 -40.75 1 34 13 GLY B CA 1
ATOM 913 C C . GLY B 1 13 ? -5.996 13.602 -39.438 1 34 13 GLY B C 1
ATOM 914 O O . GLY B 1 13 ? -6.773 14.281 -38.75 1 34 13 GLY B O 1
ATOM 915 N N . GLY B 1 14 ? -6.52 12.406 -39.469 1 36.12 14 GLY B N 1
ATOM 916 C CA . GLY B 1 14 ? -6.887 11.648 -38.281 1 36.12 14 GLY B CA 1
ATOM 917 C C . GLY B 1 14 ? -5.965 11.898 -37.125 1 36.12 14 GLY B C 1
ATOM 918 O O . GLY B 1 14 ? -4.746 11.766 -37.25 1 36.12 14 GLY B O 1
ATOM 919 N N . LEU B 1 15 ? -6.117 13.062 -36.469 1 37.22 15 LEU B N 1
ATOM 920 C CA . LEU B 1 15 ? -5.496 13.242 -35.156 1 37.22 15 LEU B CA 1
ATOM 921 C C . LEU B 1 15 ? -5.512 11.938 -34.375 1 37.22 15 LEU B C 1
ATOM 923 O O . LEU B 1 15 ? -6.574 11.469 -33.969 1 37.22 15 LEU B O 1
ATOM 927 N N . ALA B 1 16 ? -4.703 10.969 -34.844 1 34.44 16 ALA B N 1
ATOM 928 C CA . ALA B 1 16 ? -4.457 9.82 -33.969 1 34.44 16 ALA B CA 1
ATOM 929 C C . ALA B 1 16 ? -4.262 10.25 -32.531 1 34.44 16 ALA B C 1
ATOM 931 O O . ALA B 1 16 ? -3.359 11.031 -32.219 1 34.44 16 ALA B O 1
ATOM 932 N N . LEU B 1 17 ? -5.324 10.633 -31.875 1 35.31 17 LEU B N 1
ATOM 933 C CA . LEU B 1 17 ? -5.246 10.672 -30.422 1 35.31 17 LEU B CA 1
ATOM 934 C C . LEU B 1 17 ? -4.289 9.602 -29.891 1 35.31 17 LEU B C 1
ATOM 936 O O . LEU B 1 17 ? -4.574 8.406 -30 1 35.31 17 LEU B O 1
ATOM 940 N N . HIS B 1 18 ? -3.076 9.781 -30.328 1 34.12 18 HIS B N 1
ATOM 941 C CA . HIS B 1 18 ? -2.125 8.938 -29.609 1 34.12 18 HIS B CA 1
ATOM 942 C C . HIS B 1 18 ? -2.457 8.859 -28.125 1 34.12 18 HIS B C 1
ATOM 944 O O . HIS B 1 18 ? -2.393 9.867 -27.422 1 34.12 18 HIS B O 1
ATOM 950 N N . ILE B 1 19 ? -3.572 8.266 -27.812 1 36.31 19 ILE B N 1
ATOM 951 C CA . ILE B 1 19 ? -3.719 7.871 -26.422 1 36.31 19 ILE B CA 1
ATOM 952 C C . ILE B 1 19 ? -2.354 7.512 -25.844 1 36.31 19 ILE B C 1
ATOM 954 O O . ILE B 1 19 ? -1.689 6.59 -26.328 1 36.31 19 ILE B O 1
ATOM 958 N N . ARG B 1 20 ? -1.536 8.5 -25.625 1 33.47 20 ARG B N 1
ATOM 959 C CA . ARG B 1 20 ? -0.336 8.227 -24.844 1 33.47 20 ARG B CA 1
ATOM 960 C C . ARG B 1 20 ? -0.561 7.062 -23.875 1 33.47 20 ARG B C 1
ATOM 962 O O . ARG B 1 20 ? -1.277 7.199 -22.891 1 33.47 20 ARG B O 1
ATOM 969 N N . ARG B 1 21 ? -0.976 6 -24.484 1 37.75 21 ARG B N 1
ATOM 970 C CA . ARG B 1 21 ? -0.774 4.891 -23.562 1 37.75 21 ARG B CA 1
ATOM 971 C C . ARG B 1 21 ? 0.527 5.055 -22.781 1 37.75 21 ARG B C 1
ATOM 973 O O . ARG B 1 21 ? 1.578 5.32 -23.375 1 37.75 21 ARG B O 1
ATOM 980 N N . CYS B 1 22 ? 0.531 5.77 -21.672 1 40.72 22 CYS B N 1
ATOM 981 C CA . CYS B 1 22 ? 1.73 5.629 -20.844 1 40.72 22 CYS B CA 1
ATOM 982 C C . CYS B 1 22 ? 2.408 4.285 -21.094 1 40.72 22 CYS B C 1
ATOM 984 O O . CYS B 1 22 ? 1.766 3.236 -21.031 1 40.72 22 CYS B O 1
ATOM 986 N N . LEU B 1 23 ? 3.105 4.043 -22.312 1 41.59 23 LEU B N 1
ATOM 987 C CA . LEU B 1 23 ? 3.969 2.885 -22.516 1 41.59 23 LEU B CA 1
ATOM 988 C C . LEU B 1 23 ? 4.27 2.193 -21.188 1 41.59 23 LEU B C 1
ATOM 990 O O . LEU B 1 23 ? 4.988 2.74 -20.344 1 41.59 23 LEU B O 1
ATOM 994 N N . SER B 1 24 ? 3.34 1.593 -20.594 1 45.44 24 SER B N 1
ATOM 995 C CA . SER B 1 24 ? 3.24 0.919 -19.297 1 45.44 24 SER B CA 1
ATOM 996 C C . SER B 1 24 ? 4.414 -0.028 -19.078 1 45.44 24 SER B C 1
ATOM 998 O O . SER B 1 24 ? 4.477 -1.102 -19.688 1 45.44 24 SER B O 1
ATOM 1000 N N . SER B 1 25 ? 5.555 0.352 -19.547 1 47.81 25 SER B N 1
ATOM 1001 C CA . SER B 1 25 ? 6.641 -0.466 -19 1 47.81 25 SER B CA 1
ATOM 1002 C C . SER B 1 25 ? 6.293 -1.002 -17.625 1 47.81 25 SER B C 1
ATOM 1004 O O . SER B 1 25 ? 5.391 -0.483 -16.953 1 47.81 25 SER B O 1
ATOM 1006 N N . GLN B 1 26 ? 6.809 -2.199 -17.438 1 55.38 26 GLN B N 1
ATOM 1007 C CA . GLN B 1 26 ? 6.645 -2.729 -16.094 1 55.38 26 GLN B CA 1
ATOM 1008 C C . GLN B 1 26 ? 6.645 -1.608 -15.062 1 55.38 26 GLN B C 1
ATOM 1010 O O . GLN B 1 26 ? 7.582 -0.807 -15.008 1 55.38 26 GLN B O 1
ATOM 1015 N N . THR B 1 27 ? 5.508 -1.361 -14.648 1 64.06 27 THR B N 1
ATOM 1016 C CA . THR B 1 27 ? 5.449 -0.323 -13.625 1 64.06 27 THR B CA 1
ATOM 1017 C C . THR B 1 27 ? 6.379 -0.655 -12.461 1 64.06 27 THR B C 1
ATOM 1019 O O . THR B 1 27 ? 6.801 -1.803 -12.305 1 64.06 27 THR B O 1
ATOM 1022 N N . ASP B 1 28 ? 7.059 0.191 -11.914 1 76.38 28 ASP B N 1
ATOM 1023 C CA . ASP B 1 28 ? 7.918 0.03 -10.742 1 76.38 28 ASP B CA 1
ATOM 1024 C C . ASP B 1 28 ? 7.266 -0.882 -9.703 1 76.38 28 ASP B C 1
ATOM 1026 O O . ASP B 1 28 ? 7.938 -1.716 -9.094 1 76.38 28 ASP B O 1
ATOM 1030 N N . GLY B 1 29 ? 5.93 -0.916 -9.773 1 87.38 29 GLY B N 1
ATOM 1031 C CA . GLY B 1 29 ? 5.227 -1.752 -8.812 1 87.38 29 GLY B CA 1
ATOM 1032 C C . GLY B 1 29 ? 5.266 -3.227 -9.164 1 87.38 29 GLY B C 1
ATOM 1033 O O . GLY B 1 29 ? 5.422 -4.078 -8.281 1 87.38 29 GLY B O 1
ATOM 1034 N N . GLU B 1 30 ? 5.297 -3.537 -10.461 1 92.19 30 GLU B N 1
ATOM 1035 C CA . GLU B 1 30 ? 5.355 -4.93 -10.898 1 92.19 30 GLU B CA 1
ATOM 1036 C C . GLU B 1 30 ? 6.6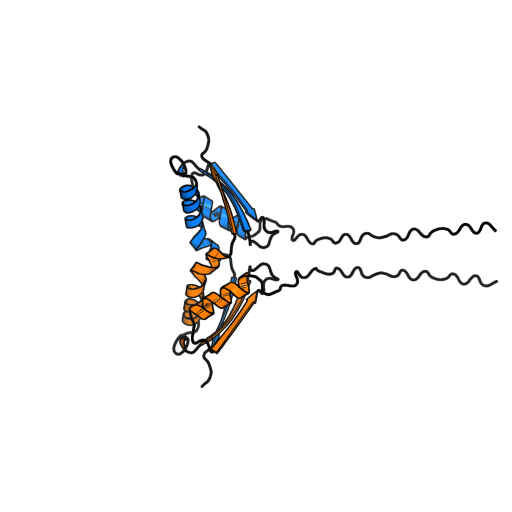68 -5.582 -10.484 1 92.19 30 GLU B C 1
ATOM 1038 O O . GLU B 1 30 ? 6.672 -6.688 -9.938 1 92.19 30 GLU B O 1
ATOM 1043 N N . GLY B 1 31 ? 7.715 -4.883 -10.742 1 91.69 31 GLY B N 1
ATOM 1044 C CA . GLY B 1 31 ? 9.023 -5.402 -10.383 1 91.69 31 GLY B CA 1
ATOM 1045 C C . GLY B 1 31 ? 9.195 -5.602 -8.891 1 91.69 31 GLY B C 1
ATOM 1046 O O . GLY B 1 31 ? 9.766 -6.605 -8.453 1 91.69 31 GLY B O 1
ATOM 1047 N N . ARG B 1 32 ? 8.672 -4.691 -8.141 1 91.44 32 ARG B N 1
ATOM 1048 C CA . ARG B 1 32 ? 8.773 -4.773 -6.691 1 91.44 32 ARG B CA 1
ATOM 1049 C C . ARG B 1 32 ? 8.008 -5.977 -6.152 1 91.44 32 ARG B C 1
ATOM 1051 O O . ARG B 1 32 ? 8.539 -6.754 -5.359 1 91.44 32 ARG B O 1
ATOM 1058 N N . ILE B 1 33 ? 6.785 -6.133 -6.621 1 94.12 33 ILE B N 1
ATOM 1059 C CA . ILE B 1 33 ? 5.953 -7.242 -6.168 1 94.12 33 ILE B CA 1
ATOM 1060 C C . ILE B 1 33 ? 6.605 -8.57 -6.555 1 94.12 33 ILE B C 1
ATOM 1062 O O . ILE B 1 33 ? 6.652 -9.5 -5.75 1 94.12 33 ILE B O 1
ATOM 1066 N N . ALA B 1 34 ? 7.129 -8.625 -7.738 1 95.44 34 ALA B N 1
ATOM 1067 C CA . ALA B 1 34 ? 7.793 -9.844 -8.195 1 95.44 34 ALA B CA 1
ATOM 1068 C C . ALA B 1 34 ? 8.984 -10.188 -7.309 1 95.44 34 ALA B C 1
ATOM 1070 O O . ALA B 1 34 ? 9.172 -11.344 -6.938 1 95.44 34 ALA B O 1
ATOM 1071 N N . ARG B 1 35 ? 9.719 -9.203 -6.941 1 94.56 35 ARG B N 1
ATOM 1072 C CA . ARG B 1 35 ? 10.898 -9.414 -6.105 1 94.56 35 ARG B CA 1
ATOM 1073 C C . ARG B 1 35 ? 10.508 -9.938 -4.727 1 94.56 35 ARG B C 1
ATOM 1075 O O . ARG B 1 35 ? 11.109 -10.891 -4.227 1 94.56 35 ARG B O 1
ATOM 1082 N N . ILE B 1 36 ? 9.516 -9.375 -4.172 1 95.19 36 ILE B N 1
ATOM 1083 C CA . ILE B 1 36 ? 9.047 -9.781 -2.854 1 95.19 36 ILE B CA 1
ATOM 1084 C C . ILE B 1 36 ? 8.578 -11.234 -2.9 1 95.19 36 ILE B C 1
ATOM 1086 O O . ILE B 1 36 ? 8.938 -12.039 -2.035 1 95.19 36 ILE B O 1
ATOM 1090 N N . LEU B 1 37 ? 7.816 -11.586 -3.904 1 96.88 37 LEU B N 1
ATOM 1091 C CA . LEU B 1 37 ? 7.254 -12.93 -3.998 1 96.88 37 LEU B CA 1
ATOM 1092 C C . LEU B 1 37 ? 8.344 -13.953 -4.281 1 96.88 37 LEU B C 1
ATOM 1094 O O . LEU B 1 37 ? 8.281 -15.086 -3.791 1 96.88 37 LEU B O 1
ATOM 1098 N N . LYS B 1 38 ? 9.32 -13.523 -5.027 1 96.56 38 LYS B N 1
ATOM 1099 C CA . LYS B 1 38 ? 10.453 -14.414 -5.277 1 96.56 38 LYS B CA 1
ATOM 1100 C C . LYS B 1 38 ? 11.195 -14.734 -3.984 1 96.56 38 LYS B C 1
ATOM 1102 O O . LYS B 1 38 ? 11.648 -15.867 -3.785 1 96.56 38 LYS B O 1
ATOM 1107 N N . GLU B 1 39 ? 11.32 -13.758 -3.135 1 96.06 39 GLU B N 1
ATOM 1108 C CA . GLU B 1 39 ? 11.984 -13.945 -1.849 1 96.06 39 GLU B CA 1
ATOM 1109 C C . GLU B 1 39 ? 11.164 -14.836 -0.924 1 96.06 39 GLU B C 1
ATOM 1111 O O . GLU B 1 39 ? 11.711 -15.695 -0.234 1 96.06 39 GLU B O 1
ATOM 1116 N N . LYS B 1 40 ? 9.875 -14.695 -0.961 1 95.56 40 LYS B N 1
ATOM 1117 C CA . LYS B 1 40 ? 8.992 -15.43 -0.064 1 95.56 40 LYS B CA 1
ATOM 1118 C C . LYS B 1 40 ? 8.75 -16.844 -0.571 1 95.56 40 LYS B C 1
ATOM 1120 O O . LYS B 1 40 ? 8.492 -17.766 0.219 1 95.56 40 LYS B O 1
ATOM 1125 N N . PHE B 1 41 ? 8.727 -16.953 -1.852 1 96.81 41 PHE B N 1
ATOM 1126 C CA . PHE B 1 41 ? 8.539 -18.25 -2.486 1 96.81 41 PHE B CA 1
ATOM 1127 C C . PHE B 1 41 ? 9.734 -18.609 -3.355 1 96.81 41 PHE B C 1
ATOM 1129 O O . PHE B 1 41 ? 9.609 -18.719 -4.578 1 96.81 41 PHE B O 1
ATOM 1136 N N . PRO B 1 42 ? 10.797 -18.969 -2.725 1 94.88 42 PRO B N 1
ATOM 1137 C CA . PRO B 1 42 ? 12.023 -19.219 -3.482 1 94.88 42 PRO B CA 1
ATOM 1138 C C . PRO B 1 42 ? 11.93 -20.469 -4.359 1 94.88 42 PRO B C 1
ATOM 1140 O O . PRO B 1 42 ? 12.672 -20.594 -5.336 1 94.88 42 PRO B O 1
ATOM 1143 N N . LEU B 1 43 ? 11.016 -21.297 -4.105 1 93.06 43 LEU B N 1
ATOM 1144 C CA . LEU B 1 43 ? 10.906 -22.547 -4.867 1 93.06 43 LEU B CA 1
ATOM 1145 C C . LEU B 1 43 ? 9.844 -22.422 -5.957 1 93.06 43 LEU B C 1
ATOM 1147 O O . LEU B 1 43 ? 9.523 -23.406 -6.625 1 93.06 43 LEU B O 1
ATOM 1151 N N . ALA B 1 44 ? 9.375 -21.312 -6.113 1 97 44 ALA B N 1
ATOM 1152 C CA . ALA B 1 44 ? 8.359 -21.141 -7.148 1 97 44 ALA B CA 1
ATOM 1153 C C . ALA B 1 44 ? 8.938 -21.422 -8.531 1 97 44 ALA B C 1
ATOM 1155 O O . ALA B 1 44 ? 10.016 -20.938 -8.875 1 97 44 ALA B O 1
ATOM 1156 N N . SER B 1 45 ? 8.258 -22.219 -9.305 1 97 45 SER B N 1
ATOM 1157 C CA . SER B 1 45 ? 8.711 -22.594 -10.641 1 97 45 SER B CA 1
ATOM 1158 C C . SER B 1 45 ? 8.344 -21.516 -11.664 1 97 45 SER B C 1
ATOM 1160 O O . SER B 1 45 ? 8.938 -21.453 -12.742 1 97 45 SER B O 1
ATOM 1162 N N . SER B 1 46 ? 7.293 -20.75 -11.336 1 97.62 46 SER B N 1
ATOM 1163 C CA . SER B 1 46 ? 6.855 -19.656 -12.211 1 97.62 46 SER B CA 1
ATOM 1164 C C . SER B 1 46 ? 6.262 -18.516 -11.398 1 97.62 46 SER B C 1
ATOM 1166 O O . SER B 1 46 ? 5.586 -18.734 -10.391 1 97.62 46 SER B O 1
ATOM 1168 N N . LEU B 1 47 ? 6.547 -17.266 -11.867 1 97.88 47 LEU B N 1
ATOM 1169 C CA . LEU B 1 47 ? 6.012 -16.062 -11.242 1 97.88 47 LEU B CA 1
ATOM 1170 C C . LEU B 1 47 ? 5.805 -14.953 -12.281 1 97.88 47 LEU B C 1
ATOM 1172 O O . LEU B 1 47 ? 6.723 -14.633 -13.039 1 97.88 47 LEU B O 1
ATOM 1176 N N . LYS B 1 48 ? 4.582 -14.461 -12.406 1 97.69 48 LYS B N 1
ATOM 1177 C CA . LYS B 1 48 ? 4.242 -13.359 -13.289 1 97.69 48 LYS B CA 1
ATOM 1178 C C . LYS B 1 48 ? 3.385 -12.32 -12.57 1 97.69 48 LYS B C 1
ATOM 1180 O O . LYS B 1 48 ? 2.4 -12.664 -11.914 1 97.69 48 LYS B O 1
ATOM 1185 N N . VAL B 1 49 ? 3.814 -11.07 -12.656 1 96.88 49 VAL B N 1
ATOM 1186 C CA . VAL B 1 49 ? 3.074 -9.945 -12.086 1 96.88 49 VAL B CA 1
ATOM 1187 C C . VAL B 1 49 ? 2.787 -8.914 -13.172 1 96.88 49 VAL B C 1
ATOM 1189 O O . VAL B 1 49 ? 3.695 -8.484 -13.891 1 96.88 49 VAL B O 1
ATOM 1192 N N . VAL B 1 50 ? 1.499 -8.57 -13.312 1 95.62 50 VAL B N 1
ATOM 1193 C CA . VAL B 1 50 ? 1.109 -7.605 -14.336 1 95.62 50 VAL B CA 1
ATOM 1194 C C . VAL B 1 50 ? 0.193 -6.551 -13.719 1 95.62 50 VAL B C 1
ATOM 1196 O O . VAL B 1 50 ? -0.762 -6.883 -13.016 1 95.62 50 VAL B O 1
ATOM 1199 N N . ASP B 1 51 ? 0.542 -5.285 -13.984 1 92.12 51 ASP B N 1
ATOM 1200 C CA . ASP B 1 51 ? -0.387 -4.219 -13.625 1 92.12 51 ASP B CA 1
ATOM 1201 C C . ASP B 1 51 ? -1.575 -4.18 -14.586 1 92.12 51 ASP B C 1
ATOM 1203 O O . ASP B 1 51 ? -1.411 -3.906 -15.773 1 92.12 51 ASP B O 1
ATOM 1207 N N . ILE B 1 52 ? -2.736 -4.383 -14.109 1 93 52 ILE B N 1
ATOM 1208 C CA . ILE B 1 52 ? -3.873 -4.484 -15.016 1 93 52 ILE B CA 1
ATOM 1209 C C . ILE B 1 52 ? -4.766 -3.254 -14.867 1 93 52 ILE B C 1
ATOM 1211 O O . ILE B 1 52 ? -5.926 -3.27 -15.281 1 93 52 ILE B O 1
ATOM 1215 N N . SER B 1 53 ? -4.305 -2.248 -14.18 1 87.75 53 SER B N 1
ATOM 1216 C CA . SER B 1 53 ? -5.059 -1.012 -14 1 87.75 53 SER B CA 1
ATOM 1217 C C . SER B 1 53 ? -4.738 -0.003 -15.102 1 87.75 53 SER B C 1
ATOM 1219 O O . SER B 1 53 ? -5.344 1.071 -15.156 1 87.75 53 SER B O 1
ATOM 1221 N N . GLY B 1 54 ? -3.797 -0.222 -15.969 1 80.5 54 GLY B N 1
ATOM 1222 C CA . GLY B 1 54 ? -3.426 0.722 -17.016 1 80.5 54 GLY B CA 1
ATOM 1223 C C . GLY B 1 54 ? -2.184 1.525 -16.672 1 80.5 54 GLY B C 1
ATOM 1224 O O . GLY B 1 54 ? -1.994 2.629 -17.188 1 80.5 54 GLY B O 1
ATOM 1225 N N . GLY B 1 55 ? -1.42 1.069 -15.68 1 81.12 55 GLY B N 1
ATOM 1226 C CA . GLY B 1 55 ? -0.113 1.651 -15.414 1 81.12 55 GLY B CA 1
ATOM 1227 C C . GLY B 1 55 ? -0.067 2.457 -14.133 1 81.12 55 GLY B C 1
ATOM 1228 O O . GLY B 1 55 ? 0.979 3.002 -13.773 1 81.12 55 GLY B O 1
ATOM 1229 N N . CYS B 1 56 ? -1.113 2.576 -13.422 1 78.69 56 CYS B N 1
ATOM 1230 C CA . CYS B 1 56 ? -1.157 3.389 -12.211 1 78.69 56 CYS B CA 1
ATOM 1231 C C . CYS B 1 56 ? -0.848 2.547 -10.977 1 78.69 56 CYS B C 1
ATOM 1233 O O . CYS B 1 56 ? -0.547 3.088 -9.914 1 78.69 56 CYS B O 1
ATOM 1235 N N . GLY B 1 57 ? -0.955 1.26 -11.164 1 85.31 57 GLY B N 1
ATOM 1236 C CA . GLY B 1 57 ? -0.601 0.388 -10.055 1 85.31 57 GLY B CA 1
ATOM 1237 C C . GLY B 1 57 ? -1.733 0.192 -9.062 1 85.31 57 GLY B C 1
ATOM 1238 O O . GLY B 1 57 ? -1.497 -0.14 -7.898 1 85.31 57 GLY B O 1
ATOM 1239 N N . ALA B 1 58 ? -2.953 0.389 -9.492 1 84.75 58 ALA B N 1
ATOM 1240 C CA . ALA B 1 58 ? -4.102 0.228 -8.609 1 84.75 58 ALA B CA 1
ATOM 1241 C C . ALA B 1 58 ? -4.496 -1.241 -8.477 1 84.75 58 ALA B C 1
ATOM 1243 O O . ALA B 1 58 ? -5.113 -1.642 -7.492 1 84.75 58 ALA B O 1
ATOM 1244 N N . MET B 1 59 ? -4.156 -1.955 -9.477 1 90.62 59 MET B N 1
ATOM 1245 C CA . MET B 1 59 ? -4.535 -3.365 -9.5 1 90.62 59 MET B CA 1
ATOM 1246 C C . MET B 1 59 ? -3.447 -4.203 -10.164 1 90.62 59 MET B C 1
ATOM 1248 O O . MET B 1 59 ? -2.979 -3.873 -11.258 1 90.62 59 MET B O 1
ATOM 1252 N N . TYR B 1 60 ? -3.113 -5.281 -9.461 1 94 60 TYR B N 1
ATOM 1253 C CA . TYR B 1 60 ? -2.107 -6.191 -9.992 1 94 60 TYR B CA 1
ATOM 1254 C C . TYR B 1 60 ? -2.666 -7.605 -10.125 1 94 60 TYR B C 1
ATOM 1256 O O . TYR B 1 60 ? -3.451 -8.047 -9.289 1 94 60 TYR B O 1
ATOM 1264 N N . GLU B 1 61 ? -2.299 -8.219 -11.219 1 97.12 61 GLU B N 1
ATOM 1265 C CA . GLU B 1 61 ? -2.557 -9.641 -11.414 1 97.12 61 GLU B CA 1
ATOM 1266 C C . GLU B 1 61 ? -1.291 -10.469 -11.203 1 97.12 61 GLU B C 1
ATOM 1268 O O . GLU B 1 61 ? -0.262 -10.203 -11.828 1 97.12 61 GLU B O 1
ATOM 1273 N N . VAL B 1 62 ? -1.405 -11.43 -10.234 1 97.75 62 VAL B N 1
ATOM 1274 C CA . VAL B 1 62 ? -0.247 -12.227 -9.828 1 97.75 62 VAL B CA 1
ATOM 1275 C C . VAL B 1 62 ? -0.49 -13.695 -10.156 1 97.75 62 VAL B C 1
ATOM 1277 O O . VAL B 1 62 ? -1.479 -14.281 -9.711 1 97.75 62 VAL B O 1
ATOM 1280 N N . HIS B 1 63 ? 0.379 -14.273 -10.984 1 98.5 63 HIS B N 1
ATOM 1281 C CA . HIS B 1 63 ? 0.421 -15.711 -11.242 1 98.5 63 HIS B CA 1
ATOM 1282 C C . HIS B 1 63 ? 1.647 -16.344 -10.602 1 98.5 63 HIS B C 1
ATOM 1284 O O . HIS B 1 63 ? 2.781 -15.953 -10.883 1 98.5 63 HIS B O 1
ATOM 1290 N N . ILE B 1 64 ? 1.389 -17.312 -9.734 1 98.25 64 ILE B N 1
ATOM 1291 C CA . ILE B 1 64 ? 2.51 -17.969 -9.078 1 98.25 64 ILE B CA 1
ATOM 1292 C C . ILE B 1 64 ? 2.283 -19.484 -9.062 1 98.25 64 ILE B C 1
ATOM 1294 O O . ILE B 1 64 ? 1.191 -19.953 -8.727 1 98.25 64 ILE B O 1
ATOM 1298 N N . GLU B 1 65 ? 3.27 -20.234 -9.531 1 98.12 65 GLU B N 1
ATOM 1299 C CA . GLU B 1 65 ? 3.322 -21.688 -9.453 1 98.12 65 GLU B CA 1
ATOM 1300 C C . GLU B 1 65 ? 4.402 -22.141 -8.469 1 98.12 65 GLU B C 1
ATOM 1302 O O . GLU B 1 65 ? 5.578 -21.812 -8.641 1 98.12 65 GLU B O 1
ATOM 1307 N N . SER B 1 66 ? 3.965 -22.906 -7.414 1 97.62 66 SER B N 1
ATOM 1308 C CA . SER B 1 66 ? 4.938 -23.328 -6.41 1 97.62 66 SER B CA 1
ATOM 1309 C C . SER B 1 66 ? 4.5 -24.609 -5.719 1 97.62 66 SER B C 1
ATOM 1311 O O . SER B 1 66 ? 3.309 -24.828 -5.492 1 97.62 66 SER B O 1
ATOM 1313 N N . ASN B 1 67 ? 5.48 -25.453 -5.324 1 95.75 67 ASN B N 1
ATOM 1314 C CA . ASN B 1 67 ? 5.203 -26.672 -4.57 1 95.75 67 ASN B CA 1
ATOM 1315 C C . ASN B 1 67 ? 4.766 -26.359 -3.143 1 95.75 67 ASN B C 1
ATOM 1317 O O . ASN B 1 67 ? 4.203 -27.219 -2.459 1 95.75 67 ASN B O 1
ATOM 1321 N N . GLU B 1 68 ? 4.973 -25.125 -2.777 1 94.88 68 GLU B N 1
ATOM 1322 C CA . GLU B 1 68 ? 4.582 -24.719 -1.432 1 94.88 68 GLU B CA 1
ATOM 1323 C C . GLU B 1 68 ? 3.064 -24.703 -1.282 1 94.88 68 GLU B C 1
ATOM 1325 O O . GLU B 1 68 ? 2.545 -24.672 -0.164 1 94.88 68 GLU B O 1
ATOM 1330 N N . PHE B 1 69 ? 2.375 -24.672 -2.402 1 97 69 PHE B N 1
ATOM 1331 C CA . PHE B 1 69 ? 0.918 -24.594 -2.379 1 97 69 PHE B CA 1
ATOM 1332 C C . PHE B 1 69 ? 0.309 -26 -2.307 1 97 69 PHE B C 1
ATOM 1334 O O . PHE B 1 69 ? -0.902 -26.141 -2.127 1 97 69 PHE B O 1
ATOM 1341 N N . LYS B 1 70 ? 1.197 -27.062 -2.416 1 95.56 70 LYS B N 1
ATOM 1342 C CA . LYS B 1 70 ? 0.694 -28.438 -2.385 1 95.56 70 LYS B CA 1
ATOM 1343 C C . LYS B 1 70 ? -0.032 -28.719 -1.073 1 95.56 70 LYS B C 1
ATOM 1345 O O . LYS B 1 70 ? 0.476 -28.406 0.006 1 95.56 70 LYS B O 1
ATOM 1350 N N . GLY B 1 71 ? -1.225 -29.406 -1.164 1 96.5 71 GLY B N 1
ATOM 1351 C CA . GLY B 1 71 ? -1.977 -29.797 0.018 1 96.5 71 GLY B CA 1
ATOM 1352 C C . GLY B 1 71 ? -2.744 -28.656 0.644 1 96.5 71 GLY B C 1
ATOM 1353 O O . GLY B 1 71 ? -3.402 -28.828 1.671 1 96.5 71 GLY B O 1
ATOM 1354 N N . LYS B 1 72 ? -2.654 -27.484 0.127 1 97.12 72 LYS B N 1
ATOM 1355 C CA . LYS B 1 72 ? -3.373 -26.328 0.648 1 97.12 72 LYS B CA 1
ATOM 1356 C C . LYS B 1 72 ? -4.578 -25.984 -0.225 1 97.12 72 LYS B C 1
ATOM 1358 O O . LYS B 1 72 ? -4.531 -26.156 -1.445 1 97.12 72 LYS B O 1
ATOM 1363 N N . ARG B 1 73 ? -5.562 -25.625 0.453 1 97.44 73 ARG B N 1
ATOM 1364 C CA . ARG B 1 73 ? -6.719 -25.109 -0.274 1 97.44 73 ARG B CA 1
ATOM 1365 C C . ARG B 1 73 ? -6.398 -23.766 -0.938 1 97.44 73 ARG B C 1
ATOM 1367 O O . ARG B 1 73 ? -5.438 -23.094 -0.556 1 97.44 73 ARG B O 1
ATOM 1374 N N . VAL B 1 74 ? -7.195 -23.391 -1.962 1 97.25 74 VAL B N 1
ATOM 1375 C CA . VAL B 1 74 ? -6.957 -22.172 -2.73 1 97.25 74 VAL B CA 1
ATOM 1376 C C . VAL B 1 74 ? -6.953 -20.969 -1.8 1 97.25 74 VAL B C 1
ATOM 1378 O O . VAL B 1 74 ? -6.094 -20.094 -1.915 1 97.25 74 VAL B O 1
ATOM 1381 N N . ILE B 1 75 ? -7.875 -20.828 -0.86 1 97.81 75 ILE B N 1
ATOM 1382 C CA . ILE B 1 75 ? -7.988 -19.688 0.044 1 97.81 75 ILE B CA 1
ATOM 1383 C C . ILE B 1 75 ? -6.703 -19.547 0.859 1 97.81 75 ILE B C 1
ATOM 1385 O O . ILE B 1 75 ? -6.219 -18.438 1.072 1 97.81 75 ILE B O 1
ATOM 1389 N N . GLN B 1 76 ? -6.188 -20.625 1.289 1 97.62 76 GLN B N 1
ATOM 1390 C CA . GLN B 1 76 ? -4.957 -20.625 2.072 1 97.62 76 GLN B CA 1
ATOM 1391 C C . GLN B 1 76 ? -3.771 -20.156 1.231 1 97.62 76 GLN B C 1
ATOM 1393 O O . GLN B 1 76 ? -2.908 -19.422 1.714 1 97.62 76 GLN B O 1
ATOM 1398 N N . GLN B 1 77 ? -3.758 -20.641 -0.052 1 97.62 77 GLN B N 1
ATOM 1399 C CA . GLN B 1 77 ? -2.717 -20.188 -0.973 1 97.62 77 GLN B CA 1
ATOM 1400 C C . GLN B 1 77 ? -2.76 -18.688 -1.161 1 97.62 77 GLN B C 1
ATOM 1402 O O . GLN B 1 77 ? -1.729 -18.016 -1.075 1 97.62 77 GLN B O 1
ATOM 1407 N N . HIS B 1 78 ? -3.961 -18.172 -1.317 1 97.62 78 HIS B N 1
ATOM 1408 C CA . HIS B 1 78 ? -4.145 -16.734 -1.474 1 97.62 78 HIS B CA 1
ATOM 1409 C C . HIS B 1 78 ? -3.74 -15.984 -0.208 1 97.62 78 HIS B C 1
ATOM 1411 O O . HIS B 1 78 ? -3.131 -14.914 -0.281 1 97.62 78 HIS B O 1
ATOM 1417 N N . GLN B 1 79 ? -3.984 -16.547 0.867 1 96.75 79 GLN B N 1
ATOM 1418 C CA . GLN B 1 79 ? -3.627 -15.922 2.135 1 96.75 79 GLN B CA 1
ATOM 1419 C C . GLN B 1 79 ? -2.111 -15.828 2.293 1 96.75 79 GLN B C 1
ATOM 1421 O O . GLN B 1 79 ? -1.595 -14.82 2.781 1 96.75 79 GLN B O 1
ATOM 1426 N N . LEU B 1 80 ? -1.396 -16.859 1.881 1 95.81 80 LEU B N 1
ATOM 1427 C CA . LEU B 1 80 ? 0.061 -16.844 1.947 1 95.81 80 LEU B CA 1
ATOM 1428 C C . LEU B 1 80 ? 0.64 -15.75 1.062 1 95.81 80 LEU B C 1
ATOM 1430 O O . LEU B 1 80 ? 1.546 -15.023 1.478 1 95.81 80 LEU B O 1
ATOM 1434 N N . VAL B 1 81 ? 0.067 -15.641 -0.096 1 96.62 81 VAL B N 1
ATOM 1435 C CA . VAL B 1 81 ? 0.533 -14.617 -1.029 1 96.62 81 VAL B CA 1
ATOM 1436 C C . VAL B 1 81 ? 0.198 -13.227 -0.487 1 96.62 81 VAL B C 1
ATOM 1438 O O . VAL B 1 81 ? 1.049 -12.336 -0.482 1 96.62 81 VAL B O 1
ATOM 1441 N N . ASN B 1 82 ? -1 -13.016 -0.017 1 94.94 82 ASN B N 1
ATOM 1442 C CA . ASN B 1 82 ? -1.421 -11.742 0.555 1 94.94 82 ASN B CA 1
ATOM 1443 C C . ASN B 1 82 ? -0.531 -11.336 1.726 1 94.94 82 ASN B C 1
ATOM 1445 O O . ASN B 1 82 ? -0.157 -10.164 1.849 1 94.94 82 ASN B O 1
ATOM 1449 N N . GLN B 1 83 ? -0.203 -12.281 2.576 1 92.81 83 GLN B N 1
ATOM 1450 C CA . GLN B 1 83 ? 0.643 -11.992 3.73 1 92.81 83 GLN B CA 1
ATOM 1451 C C . GLN B 1 83 ? 2.041 -11.57 3.295 1 92.81 83 GLN B C 1
ATOM 1453 O O . GLN B 1 83 ? 2.631 -10.664 3.887 1 92.81 83 GLN B O 1
ATOM 1458 N N . ALA B 1 84 ? 2.508 -12.211 2.285 1 93.75 84 ALA B N 1
ATOM 1459 C CA . ALA B 1 84 ? 3.832 -11.883 1.766 1 93.75 84 ALA B CA 1
ATOM 1460 C C . ALA B 1 84 ? 3.875 -10.453 1.236 1 93.75 84 ALA B C 1
ATOM 1462 O O . ALA B 1 84 ? 4.914 -9.789 1.291 1 93.75 84 ALA B O 1
ATOM 1463 N N . LEU B 1 85 ? 2.721 -9.969 0.75 1 93.12 85 LEU B N 1
ATOM 1464 C CA . LEU B 1 85 ? 2.691 -8.688 0.046 1 93.12 85 LEU B CA 1
ATOM 1465 C C . LEU B 1 85 ? 2.238 -7.566 0.974 1 93.12 85 LEU B C 1
ATOM 1467 O O . LEU B 1 85 ? 2.51 -6.391 0.714 1 93.12 85 LEU B O 1
ATOM 1471 N N . LYS B 1 86 ? 1.559 -7.824 2.045 1 87.56 86 LYS B N 1
ATOM 1472 C CA . LYS B 1 86 ? 0.894 -6.859 2.912 1 87.56 86 LYS B CA 1
ATOM 1473 C C . LYS B 1 86 ? 1.866 -5.777 3.381 1 87.56 86 LYS B C 1
ATOM 1475 O O . LYS B 1 86 ? 1.618 -4.586 3.186 1 87.56 86 LYS B O 1
ATOM 1480 N N . ASP B 1 87 ? 2.988 -6.148 3.916 1 81.5 87 ASP B N 1
ATOM 1481 C CA . ASP B 1 87 ? 3.932 -5.18 4.465 1 81.5 87 ASP B CA 1
ATOM 1482 C C . ASP B 1 87 ? 4.637 -4.41 3.352 1 81.5 87 ASP B C 1
ATOM 1484 O O . ASP B 1 87 ? 4.93 -3.223 3.5 1 81.5 87 ASP B O 1
ATOM 1488 N N . GLU B 1 88 ? 4.715 -5.027 2.248 1 81.69 88 GLU B N 1
ATOM 1489 C CA . GLU B 1 88 ? 5.543 -4.445 1.196 1 81.69 88 GLU B CA 1
ATOM 1490 C C . GLU B 1 88 ? 4.742 -3.479 0.332 1 81.69 88 GLU B C 1
ATOM 1492 O O . GLU B 1 88 ? 5.285 -2.498 -0.181 1 81.69 88 GLU B O 1
ATOM 1497 N N . ILE B 1 89 ? 3.541 -3.648 0.194 1 82.5 89 ILE B N 1
ATOM 1498 C CA . ILE B 1 89 ? 2.691 -2.805 -0.639 1 82.5 89 ILE B CA 1
ATOM 1499 C C . ILE B 1 89 ? 2.52 -1.437 0.016 1 82.5 89 ILE B C 1
ATOM 1501 O O . ILE B 1 89 ? 2.391 -0.423 -0.674 1 82.5 89 ILE B O 1
ATOM 1505 N N . ALA B 1 90 ? 2.648 -1.46 1.363 1 80.25 90 ALA B N 1
ATOM 1506 C CA . ALA B 1 90 ? 2.574 -0.2 2.098 1 80.25 90 ALA B CA 1
ATOM 1507 C C . ALA B 1 90 ? 3.717 0.732 1.706 1 80.25 90 ALA B C 1
ATOM 1509 O O . ALA B 1 90 ? 3.578 1.956 1.769 1 80.25 90 ALA B O 1
ATOM 1510 N N . GLY B 1 91 ? 4.746 0.149 1.243 1 79.94 91 GLY B N 1
ATOM 1511 C CA . GLY B 1 91 ? 5.934 0.92 0.902 1 79.94 91 GLY B CA 1
ATOM 1512 C C . GLY B 1 91 ? 5.941 1.396 -0.539 1 79.94 91 GLY B C 1
ATOM 1513 O O . GLY B 1 91 ? 6.891 2.049 -0.977 1 79.94 91 GLY B O 1
ATOM 1514 N N . MET B 1 92 ? 4.926 1.186 -1.303 1 81.56 92 MET B N 1
ATOM 1515 C CA . MET B 1 92 ? 4.941 1.492 -2.73 1 81.56 92 MET B CA 1
ATOM 1516 C C . MET B 1 92 ? 4.457 2.914 -2.986 1 81.56 92 MET B C 1
ATOM 1518 O O . MET B 1 92 ? 4.664 3.459 -4.07 1 81.56 92 MET B O 1
ATOM 1522 N N . HIS B 1 93 ? 3.803 3.484 -1.933 1 84.44 93 HIS B N 1
ATOM 1523 C CA . HIS B 1 93 ? 3.338 4.863 -2.059 1 84.44 93 HIS B CA 1
ATOM 1524 C C . HIS B 1 93 ? 4.316 5.836 -1.408 1 84.44 93 HIS B C 1
ATOM 1526 O O . HIS B 1 93 ? 4.82 5.574 -0.313 1 84.44 93 HIS B O 1
ATOM 1532 N N . GLY B 1 94 ? 4.574 6.84 -2.266 1 89.12 94 GLY B N 1
ATOM 1533 C CA . GLY B 1 94 ? 5.273 7.945 -1.633 1 89.12 94 GLY B CA 1
ATOM 1534 C C . GLY B 1 94 ? 4.367 8.82 -0.787 1 89.12 94 GLY B C 1
ATOM 1535 O O . GLY B 1 94 ? 3.188 8.984 -1.102 1 89.12 94 GLY B O 1
ATOM 1536 N N . LEU B 1 95 ? 4.953 9.289 0.353 1 93.75 95 LEU B N 1
ATOM 1537 C CA . LEU B 1 95 ? 4.242 10.211 1.23 1 93.75 95 LEU B CA 1
ATOM 1538 C C . LEU B 1 95 ? 5.086 11.445 1.521 1 93.75 95 LEU B C 1
ATOM 1540 O O . LEU B 1 95 ? 6.273 11.336 1.828 1 93.75 95 LEU B O 1
ATOM 1544 N N . ARG B 1 96 ? 4.531 12.555 1.236 1 97.06 96 ARG B N 1
ATOM 1545 C CA . ARG B 1 96 ? 5.059 13.828 1.716 1 97.06 96 ARG B CA 1
ATOM 1546 C C . ARG B 1 96 ? 4.207 14.383 2.852 1 97.06 96 ARG B C 1
ATOM 1548 O O . ARG B 1 96 ? 3.082 14.836 2.627 1 97.06 96 ARG B O 1
ATOM 1555 N N . ILE B 1 97 ? 4.836 14.344 4.078 1 97.81 97 ILE B N 1
ATOM 1556 C CA . ILE B 1 97 ? 4.047 14.648 5.266 1 97.81 97 ILE B CA 1
ATOM 1557 C C . ILE B 1 97 ? 4.434 16.016 5.805 1 97.81 97 ILE B C 1
ATOM 1559 O O . ILE B 1 97 ? 5.617 16.328 5.945 1 97.81 97 ILE B O 1
ATOM 1563 N N . PHE B 1 98 ? 3.479 16.844 6.043 1 98.5 98 PHE B N 1
ATOM 1564 C CA . PHE B 1 98 ? 3.627 18.125 6.723 1 98.5 98 PHE B CA 1
ATOM 1565 C C . PHE B 1 98 ? 2.773 18.172 7.984 1 98.5 98 PHE B C 1
ATOM 1567 O O . PHE B 1 98 ? 1.546 18.078 7.914 1 98.5 98 PHE B O 1
ATOM 1574 N N . THR B 1 99 ? 3.471 18.281 9.07 1 98.06 99 THR B N 1
ATOM 1575 C CA . THR B 1 99 ? 2.764 18.328 10.344 1 98.06 99 THR B CA 1
ATOM 1576 C C . THR B 1 99 ? 2.91 19.703 10.992 1 98.06 99 THR B C 1
ATOM 1578 O O . THR B 1 99 ? 3.932 20.375 10.812 1 98.06 99 THR B O 1
ATOM 1581 N N . ASP B 1 100 ? 1.804 20.062 11.688 1 96.69 100 ASP B N 1
ATOM 1582 C CA . ASP B 1 100 ? 1.81 21.328 12.406 1 96.69 100 ASP B CA 1
ATOM 1583 C C . ASP B 1 100 ? 1.011 21.234 13.703 1 96.69 100 ASP B C 1
ATOM 1585 O O . ASP B 1 100 ? 0.215 20.312 13.875 1 96.69 100 ASP B O 1
ATOM 1589 N N . VAL B 1 101 ? 1.334 22.125 14.609 1 95.56 101 VAL B N 1
ATOM 1590 C CA . VAL B 1 101 ? 0.567 22.297 15.844 1 95.56 101 VAL B CA 1
ATOM 1591 C C . VAL B 1 101 ? -0.262 23.578 15.758 1 95.56 101 VAL B C 1
ATOM 1593 O O . VAL B 1 101 ? 0.253 24.641 15.391 1 95.56 101 VAL B O 1
ATOM 1596 N N . PRO B 1 102 ? -1.54 23.359 16.016 1 93.19 102 PRO B N 1
ATOM 1597 C CA . PRO B 1 102 ? -2.367 24.578 15.953 1 93.19 102 PRO B CA 1
ATOM 1598 C C . PRO B 1 102 ? -1.863 25.688 16.875 1 93.19 102 PRO B C 1
ATOM 1600 O O . PRO B 1 102 ? -1.332 25.406 17.953 1 93.1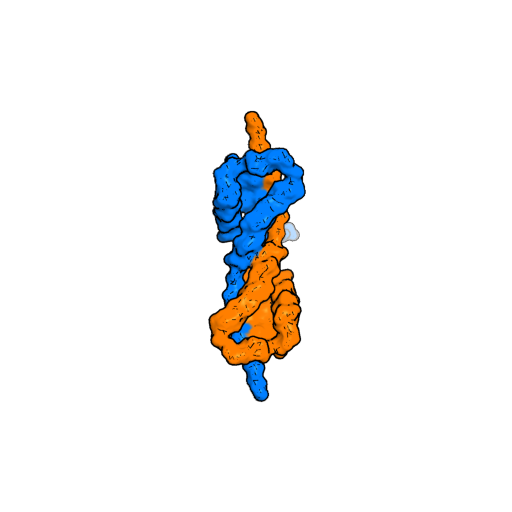9 102 PRO B O 1
ATOM 1603 N N . GLN B 1 103 ? -1.777 26.859 16.312 1 87 103 GLN B N 1
ATOM 1604 C CA . GLN B 1 103 ? -1.346 28 17.109 1 87 103 GLN B CA 1
ATOM 1605 C C . GLN B 1 103 ? -2.393 28.375 18.156 1 87 103 GLN B C 1
ATOM 1607 O O . GLN B 1 103 ? -3.594 28.219 17.922 1 87 103 GLN B O 1
ATOM 1612 N N . PRO B 1 104 ? -1.979 28.609 19.516 1 72.94 104 PRO B N 1
ATOM 1613 C CA . PRO B 1 104 ? -2.893 29.031 20.578 1 72.94 104 PRO B CA 1
ATOM 1614 C C . PRO B 1 104 ? -3.805 30.172 20.156 1 72.94 104 PRO B C 1
ATOM 1616 O O . PRO B 1 104 ? -3.441 30.969 19.266 1 72.94 104 PRO B O 1
#

InterPro domains:
  IPR002634 BolA protein [PF01722] (55-102)
  IPR036065 BolA-like superfamily [G3DSA:3.30.300.90] (24-103)
  IPR036065 BolA-like superfamily [SSF82657] (21-103)
  IPR052275 Mitochondrial Fe-S cluster assembly factor [PTHR46188] (9-103)

Secondary structure (DSSP, 8-state):
-------------------------S-HHHHHHHHHHHHH-TT-SEEEEEE-SSSSSSEEEEEEE-GGGTT--HHHHHHHHHHHHHHHHGGGSEEEEEEE----/-------------------------S-HHHHHHHHHHHHH-TT-SEEEEEE-SSSSSSEEEEEEE-GGGTT--HHHHHHHHHHHHHHHHGGGSEEEEEEE----

Radius of gyration: 26.62 Å; Cα contacts (8 Å, |Δi|>4): 296; chains: 2; bounding box: 26×73×94 Å